Protein AF-A0A947HE82-F1 (afdb_monomer_lite)

Radius of gyration: 30.5 Å; chains: 1; bounding box: 60×90×69 Å

Structure (mmCIF, N/CA/C/O backbone):
data_AF-A0A947HE82-F1
#
_entry.id   AF-A0A947HE82-F1
#
loop_
_atom_site.group_PDB
_atom_site.id
_atom_site.type_symbol
_atom_site.label_atom_id
_atom_site.label_alt_id
_atom_site.label_comp_id
_atom_site.label_asym_id
_atom_site.label_entity_id
_atom_site.label_seq_id
_atom_site.pdbx_PDB_ins_code
_atom_site.Cartn_x
_atom_site.Cartn_y
_atom_site.Cartn_z
_atom_site.occupancy
_atom_site.B_iso_or_equiv
_atom_site.auth_seq_id
_atom_site.auth_comp_id
_atom_site.auth_asym_id
_atom_site.auth_atom_id
_atom_site.pdbx_PDB_model_num
ATOM 1 N N . MET A 1 1 ? -35.847 -73.477 -46.660 1.00 34.91 1 MET A N 1
ATOM 2 C CA . MET A 1 1 ? -36.416 -74.726 -46.119 1.00 34.91 1 MET A CA 1
ATOM 3 C C . MET A 1 1 ? -36.145 -74.755 -44.619 1.00 34.91 1 MET A C 1
ATOM 5 O O . MET A 1 1 ? -34.985 -74.767 -44.248 1.00 34.91 1 MET A O 1
ATOM 9 N N . SER A 1 2 ? -37.193 -74.595 -43.795 1.00 34.19 2 SER A N 1
ATOM 10 C CA . SER A 1 2 ? -37.602 -75.553 -42.748 1.00 34.19 2 SER A CA 1
ATOM 11 C C . SER A 1 2 ? -36.485 -76.397 -42.089 1.00 34.19 2 SER A C 1
ATOM 13 O O . SER A 1 2 ? -35.778 -77.087 -42.806 1.00 34.19 2 SER A O 1
ATOM 15 N N . TYR A 1 3 ? -36.276 -76.472 -40.769 1.00 38.06 3 TYR A N 1
ATOM 16 C CA . TYR A 1 3 ? -37.223 -76.581 -39.652 1.00 38.06 3 TYR A CA 1
ATOM 17 C C . TYR A 1 3 ? -36.478 -76.531 -38.283 1.00 38.06 3 TYR A C 1
ATOM 19 O O . TYR A 1 3 ? -35.280 -76.779 -38.223 1.00 38.06 3 TYR A O 1
ATOM 27 N N . LEU A 1 4 ? -37.268 -76.367 -37.207 1.00 35.41 4 LEU A N 1
ATOM 28 C CA . LEU A 1 4 ? -37.125 -76.970 -35.858 1.00 35.41 4 LEU A CA 1
ATOM 29 C C . LEU A 1 4 ? -36.262 -76.274 -34.770 1.00 35.41 4 LEU A C 1
ATOM 31 O O . LEU A 1 4 ? -35.059 -76.458 -34.646 1.00 35.41 4 LEU A O 1
ATOM 35 N N . LYS A 1 5 ? -36.983 -75.575 -33.874 1.00 35.66 5 LYS A N 1
ATOM 36 C CA . LYS A 1 5 ? -36.831 -75.607 -32.393 1.00 35.66 5 LYS A CA 1
ATOM 37 C C . LYS A 1 5 ? -37.189 -77.029 -31.855 1.00 35.66 5 LYS A C 1
ATOM 39 O O . LYS A 1 5 ? -37.590 -77.837 -32.692 1.00 35.66 5 LYS A O 1
ATOM 44 N N . PRO A 1 6 ? -37.323 -77.331 -30.534 1.00 56.09 6 PRO A N 1
ATOM 45 C CA . PRO A 1 6 ? -36.919 -76.680 -29.260 1.00 56.09 6 PRO A CA 1
ATOM 46 C C . PRO A 1 6 ? -36.302 -77.704 -28.249 1.00 56.09 6 PRO A C 1
ATOM 48 O O . PRO A 1 6 ? -36.004 -78.831 -28.625 1.00 56.09 6 PRO A O 1
ATOM 51 N N . LEU A 1 7 ? -36.294 -77.331 -26.953 1.00 38.88 7 LEU A N 1
ATOM 52 C CA . LEU A 1 7 ? -36.377 -78.188 -25.744 1.00 38.88 7 LEU A CA 1
ATOM 53 C C . LEU A 1 7 ? -35.011 -78.627 -25.173 1.00 38.88 7 LEU A C 1
ATOM 55 O O . LEU A 1 7 ? -34.118 -78.975 -25.923 1.00 38.88 7 LEU A O 1
ATOM 59 N N . LEU A 1 8 ? -34.749 -78.683 -23.865 1.00 34.44 8 LEU A N 1
ATOM 60 C CA . LEU A 1 8 ? -35.519 -78.449 -22.639 1.00 34.44 8 LEU A CA 1
ATOM 61 C C . LEU A 1 8 ? -34.579 -78.752 -21.452 1.00 34.44 8 LEU A C 1
ATOM 63 O O . LEU A 1 8 ? -33.696 -79.587 -21.606 1.00 34.44 8 LEU A O 1
ATOM 67 N N . PHE A 1 9 ? -34.920 -78.212 -20.272 1.00 34.22 9 PHE A N 1
ATOM 68 C CA . PHE A 1 9 ? -34.580 -78.724 -18.928 1.00 34.22 9 PHE A CA 1
ATOM 69 C C . PHE A 1 9 ? -33.088 -78.720 -18.551 1.00 34.22 9 PHE A C 1
ATOM 71 O O . PHE A 1 9 ? -32.223 -79.105 -19.311 1.00 34.22 9 PHE A O 1
ATOM 78 N N . SER A 1 10 ? -32.638 -78.362 -17.359 1.00 35.78 10 SER A N 1
ATOM 79 C CA . SER A 1 10 ? -33.173 -77.940 -16.061 1.00 35.78 10 SER A CA 1
ATOM 80 C C . SER A 1 10 ? -31.923 -77.394 -15.315 1.00 35.78 10 SER A C 1
ATOM 82 O O . SER A 1 10 ? -30.821 -77.489 -15.840 1.00 35.78 10 SER A O 1
ATOM 84 N N . LEU A 1 11 ? -31.901 -76.789 -14.140 1.00 38.41 11 LEU A N 1
ATOM 85 C CA . LEU A 1 11 ? -32.730 -76.889 -12.962 1.00 38.41 11 LEU A CA 1
ATOM 86 C C . LEU A 1 11 ? -32.348 -75.674 -12.102 1.00 38.41 11 LEU A C 1
ATOM 88 O O . LEU A 1 11 ? -31.186 -75.279 -12.014 1.00 38.41 11 LEU A O 1
ATOM 92 N N . ILE A 1 12 ? -33.365 -75.084 -11.502 1.00 40.28 12 ILE A N 1
ATOM 93 C CA . ILE A 1 12 ? -33.325 -73.969 -10.561 1.00 40.28 12 ILE A CA 1
ATOM 94 C C . ILE A 1 12 ? -32.837 -74.474 -9.202 1.00 40.28 12 ILE A C 1
ATOM 96 O O . ILE A 1 12 ? -33.319 -75.517 -8.772 1.00 40.28 12 ILE A O 1
ATOM 100 N N . ALA A 1 13 ? -31.975 -73.708 -8.524 1.00 39.38 13 ALA A N 1
ATOM 101 C CA . ALA A 1 13 ? -31.905 -73.543 -7.060 1.00 39.38 13 ALA A CA 1
ATOM 102 C C . ALA A 1 13 ? -30.593 -72.812 -6.701 1.00 39.38 13 ALA A C 1
ATOM 104 O O . ALA A 1 13 ? -29.537 -73.197 -7.176 1.00 39.38 13 ALA A O 1
ATOM 105 N N . THR A 1 14 ? -30.521 -71.766 -5.882 1.00 41.62 14 THR A N 1
ATOM 106 C CA . THR A 1 14 ? -31.513 -71.076 -5.051 1.00 41.62 14 THR A CA 1
ATOM 107 C C . THR A 1 14 ? -30.802 -69.866 -4.432 1.00 41.62 14 THR A C 1
ATOM 109 O O . THR A 1 14 ? -29.727 -70.048 -3.874 1.00 41.62 14 THR A O 1
ATOM 112 N N . THR A 1 15 ? -31.473 -68.703 -4.461 1.00 42.66 15 THR A N 1
ATOM 113 C CA . THR A 1 15 ? -31.616 -67.707 -3.363 1.00 42.66 15 THR A CA 1
ATOM 114 C C . THR A 1 15 ? -30.352 -67.005 -2.820 1.00 42.66 15 THR A C 1
ATOM 116 O O . THR A 1 15 ? -29.276 -67.570 -2.800 1.00 42.66 15 THR A O 1
ATOM 119 N N . VAL A 1 16 ? -30.355 -65.775 -2.303 1.00 39.31 16 VAL A N 1
ATOM 120 C CA . VAL A 1 16 ? -31.349 -64.911 -1.631 1.00 39.31 16 VAL A CA 1
ATOM 121 C C . VAL A 1 16 ? -30.750 -63.473 -1.766 1.00 39.31 16 VAL A C 1
ATOM 123 O O . VAL A 1 16 ? -29.531 -63.348 -1.755 1.00 39.31 16 VAL A O 1
ATOM 126 N N . LEU A 1 17 ? -31.439 -62.346 -1.979 1.00 37.22 17 LEU A N 1
ATOM 127 C CA . LEU A 1 17 ? -32.258 -61.610 -1.008 1.00 37.22 17 LEU A CA 1
ATOM 128 C C . LEU A 1 17 ? -32.810 -60.320 -1.657 1.00 37.22 17 LEU A C 1
ATOM 130 O O . LEU A 1 17 ? -32.068 -59.541 -2.245 1.00 37.22 17 LEU A O 1
ATOM 134 N N . SER A 1 18 ? -34.112 -60.123 -1.449 1.00 36.78 18 SER A N 1
ATOM 135 C CA . SER A 1 18 ? -34.824 -58.876 -1.124 1.00 36.78 18 SER A CA 1
ATOM 136 C C . SER A 1 18 ? -34.663 -57.603 -1.968 1.00 36.78 18 SER A C 1
ATOM 138 O O . SER A 1 18 ? -33.734 -56.822 -1.811 1.00 36.78 18 SER A O 1
ATOM 140 N N . ALA A 1 19 ? -35.728 -57.352 -2.737 1.00 35.62 19 ALA A N 1
ATOM 141 C CA . ALA A 1 19 ? -36.658 -56.224 -2.588 1.00 35.62 19 ALA A CA 1
ATOM 142 C C . ALA A 1 19 ? -36.095 -54.816 -2.308 1.00 35.62 19 ALA A C 1
ATOM 144 O O . ALA A 1 19 ? -35.678 -54.508 -1.198 1.00 35.62 19 ALA A O 1
ATOM 145 N N . CYS A 1 20 ? -36.297 -53.921 -3.279 1.00 33.56 20 CYS A N 1
ATOM 146 C CA . CYS A 1 20 ? -37.080 -52.698 -3.069 1.00 33.56 20 CYS A CA 1
ATOM 147 C C . CYS A 1 20 ? -37.437 -52.065 -4.424 1.00 33.56 20 CYS A C 1
ATOM 149 O O . CYS A 1 20 ? -36.586 -51.513 -5.118 1.00 33.56 20 CYS A O 1
ATOM 151 N N . GLN A 1 21 ? -38.719 -52.138 -4.793 1.00 38.06 21 GLN A N 1
ATOM 152 C CA . GLN A 1 21 ? -39.356 -51.086 -5.585 1.00 38.06 21 GLN A CA 1
ATOM 153 C C . GLN A 1 21 ? -39.338 -49.813 -4.737 1.00 38.06 21 GLN A C 1
ATOM 155 O O . GLN A 1 21 ? -39.851 -49.890 -3.631 1.00 38.06 21 GLN A O 1
ATOM 160 N N . VAL A 1 22 ? -38.840 -48.679 -5.240 1.00 40.19 22 VAL A N 1
ATOM 161 C CA . VAL A 1 22 ? -39.495 -47.366 -5.068 1.00 40.19 22 VAL A CA 1
ATOM 162 C C . VAL A 1 22 ? -39.077 -46.450 -6.222 1.00 40.19 22 VAL A C 1
ATOM 164 O O . VAL A 1 22 ? -37.904 -46.187 -6.470 1.00 40.19 22 VAL A O 1
ATOM 167 N N . GLU A 1 23 ? -40.109 -46.015 -6.927 1.00 33.88 23 GLU A N 1
ATOM 168 C CA . GLU A 1 23 ? -40.285 -44.830 -7.759 1.00 33.88 23 GLU A CA 1
ATOM 169 C C . GLU A 1 23 ? -39.193 -43.743 -7.742 1.00 33.88 23 GLU A C 1
ATOM 171 O O . GLU A 1 23 ? -38.868 -43.135 -6.727 1.00 33.88 23 GLU A O 1
ATOM 176 N N . SER A 1 24 ? -38.746 -43.392 -8.953 1.00 36.75 24 SER A N 1
ATOM 177 C CA . SER A 1 24 ? -38.884 -42.039 -9.514 1.00 36.75 24 SER A CA 1
ATOM 178 C C . SER A 1 24 ? -39.029 -40.895 -8.491 1.00 36.75 24 SER A C 1
ATOM 180 O O . SER A 1 24 ? -40.108 -40.327 -8.306 1.00 36.75 24 SER A O 1
ATOM 182 N N . GLN A 1 25 ? -37.906 -40.438 -7.943 1.00 35.31 25 GLN A N 1
ATOM 183 C CA . GLN A 1 25 ? -37.761 -39.052 -7.513 1.00 35.31 25 GLN A CA 1
ATOM 184 C C . GLN A 1 25 ? -36.555 -38.430 -8.208 1.00 35.31 25 GLN A C 1
ATOM 186 O O . GLN A 1 25 ? -35.417 -3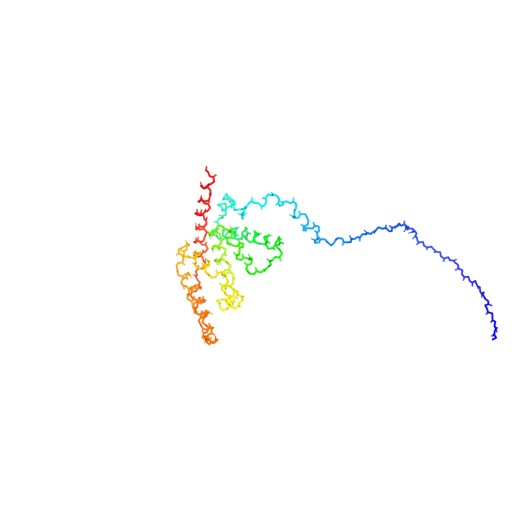8.871 -8.072 1.00 35.31 25 GLN A O 1
ATOM 191 N N . LYS A 1 26 ? -36.837 -37.372 -8.974 1.00 39.72 26 LYS A N 1
ATOM 192 C CA . LYS A 1 26 ? -35.867 -36.434 -9.534 1.00 39.72 26 LYS A CA 1
ATOM 193 C C . LYS A 1 26 ? -35.038 -35.824 -8.398 1.00 39.72 26 LYS A C 1
ATOM 195 O O . LYS A 1 26 ? -35.353 -34.734 -7.925 1.00 39.72 26 LYS A O 1
ATOM 200 N N . SER A 1 27 ? -33.955 -36.474 -7.981 1.00 32.94 27 SER A N 1
ATOM 201 C CA . SER A 1 27 ? -32.916 -35.794 -7.215 1.00 32.94 27 SER A CA 1
ATOM 202 C C . SER A 1 27 ? -32.049 -35.025 -8.207 1.00 32.94 27 SER A C 1
ATOM 204 O O . SER A 1 27 ? -31.041 -35.511 -8.719 1.00 32.94 27 SER A O 1
ATOM 206 N N . VAL A 1 28 ? -32.471 -33.797 -8.504 1.00 40.34 28 VAL A N 1
ATOM 207 C CA . VAL A 1 28 ? -31.545 -32.755 -8.943 1.00 40.34 28 VAL A CA 1
ATOM 208 C C . VAL A 1 28 ? -30.478 -32.690 -7.855 1.00 40.34 28 VAL A C 1
ATOM 210 O O . VAL A 1 28 ? -30.736 -32.156 -6.777 1.00 40.34 28 VAL A O 1
ATOM 213 N N . MET A 1 29 ? -29.313 -33.293 -8.103 1.00 39.59 29 MET A N 1
ATOM 214 C CA . MET A 1 29 ? -28.133 -33.105 -7.269 1.00 39.59 29 MET A CA 1
ATOM 215 C C . MET A 1 29 ? -27.815 -31.613 -7.301 1.00 39.59 29 MET A C 1
ATOM 217 O O . MET A 1 29 ? -27.167 -31.102 -8.216 1.00 39.59 29 MET A O 1
ATOM 221 N N . LYS A 1 30 ? -28.331 -30.884 -6.312 1.00 44.75 30 LYS A N 1
ATOM 222 C CA . LYS A 1 30 ? -27.865 -29.543 -6.012 1.00 44.75 30 LYS A CA 1
ATOM 223 C C . LYS A 1 30 ? -26.413 -29.701 -5.594 1.00 44.75 30 LYS A C 1
ATOM 225 O O . LYS A 1 30 ? -26.104 -30.283 -4.559 1.00 44.75 30 LYS A O 1
ATOM 230 N N . SER A 1 31 ? -25.530 -29.232 -6.469 1.00 42.25 31 SER A N 1
ATOM 231 C CA . SER A 1 31 ? -24.115 -29.045 -6.178 1.00 42.25 31 SER A CA 1
ATOM 232 C C . SER A 1 31 ? -23.966 -28.414 -4.781 1.00 42.25 31 SER A C 1
ATOM 234 O O . SER A 1 31 ? -24.571 -27.360 -4.548 1.00 42.25 31 SER A O 1
ATOM 236 N N . PRO A 1 32 ? -23.156 -28.992 -3.870 1.00 50.22 32 PRO A N 1
ATOM 237 C CA . PRO A 1 32 ? -22.960 -28.485 -2.505 1.00 50.22 32 PRO A CA 1
ATOM 238 C C . PRO A 1 32 ? -22.454 -27.034 -2.443 1.00 50.22 32 PRO A C 1
ATOM 240 O O . PRO A 1 32 ? -22.481 -26.397 -1.390 1.00 50.22 32 PRO A O 1
ATOM 243 N N . LEU A 1 33 ? -21.986 -26.494 -3.572 1.00 46.53 33 LEU A N 1
ATOM 244 C CA . LEU A 1 33 ? -21.538 -25.112 -3.705 1.00 46.53 33 LEU A CA 1
ATOM 245 C C . LEU A 1 33 ? -22.705 -24.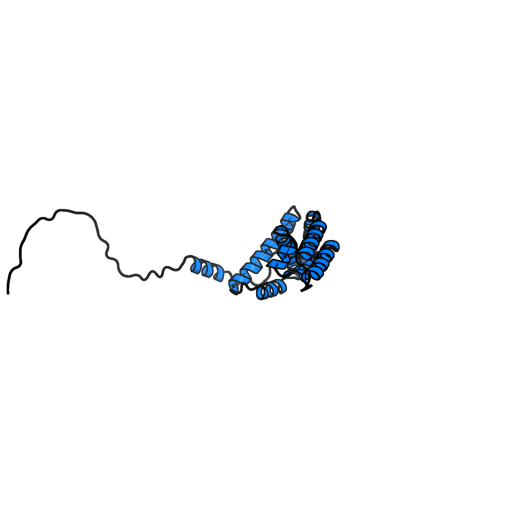121 -3.807 1.00 46.53 33 LEU A C 1
ATOM 247 O O . LEU A 1 33 ? -22.595 -23.002 -3.312 1.00 46.53 33 LEU A O 1
ATOM 251 N N . ARG A 1 34 ? -23.843 -24.516 -4.395 1.00 45.84 34 ARG A N 1
ATOM 252 C CA . ARG A 1 34 ? -24.970 -23.600 -4.642 1.00 45.84 34 ARG A CA 1
ATOM 253 C C . ARG A 1 34 ? -25.749 -23.279 -3.368 1.00 45.84 34 ARG A C 1
ATOM 255 O O . ARG A 1 34 ? -26.125 -22.129 -3.154 1.00 45.84 34 ARG A O 1
ATOM 262 N N . ASP A 1 35 ? -25.917 -24.268 -2.493 1.00 42.16 35 ASP A N 1
ATOM 263 C CA . ASP A 1 35 ? -26.619 -24.074 -1.221 1.00 42.16 35 ASP A CA 1
ATOM 264 C C . ASP A 1 35 ? -25.756 -23.321 -0.193 1.00 42.16 35 ASP A C 1
ATOM 266 O O . ASP A 1 35 ? -26.304 -22.563 0.607 1.00 42.16 35 ASP A O 1
ATOM 270 N N . ARG A 1 36 ? -24.415 -23.408 -0.278 1.00 43.44 36 ARG A N 1
ATOM 271 C CA . ARG A 1 36 ? -23.498 -22.548 0.498 1.00 43.44 36 ARG A CA 1
ATOM 272 C C . ARG A 1 36 ? -23.576 -21.079 0.072 1.00 43.44 36 ARG A C 1
ATOM 274 O O . ARG A 1 36 ? -23.618 -20.208 0.936 1.00 43.44 36 ARG A O 1
ATOM 281 N N . MET A 1 37 ? -23.692 -20.792 -1.229 1.00 45.41 37 MET A N 1
ATOM 282 C CA . MET A 1 37 ? -23.925 -19.416 -1.696 1.00 45.41 37 MET A CA 1
ATOM 283 C C . MET A 1 37 ? -25.304 -18.888 -1.269 1.00 45.41 37 MET A C 1
ATOM 285 O O . MET A 1 37 ? -25.427 -17.730 -0.874 1.00 45.41 37 MET A O 1
ATOM 289 N N . ALA A 1 38 ? -26.335 -19.741 -1.267 1.00 42.09 38 ALA A N 1
ATOM 290 C CA . ALA A 1 38 ? -27.684 -19.359 -0.845 1.00 42.09 38 ALA A CA 1
ATOM 291 C C . ALA A 1 38 ? -27.820 -19.133 0.676 1.00 42.09 38 ALA A C 1
ATOM 293 O O . ALA A 1 38 ? -28.621 -18.297 1.097 1.00 42.09 38 ALA A O 1
ATOM 294 N N . THR A 1 39 ? -27.031 -19.826 1.509 1.00 42.97 39 THR A N 1
ATOM 295 C CA . THR A 1 39 ? -26.999 -19.585 2.967 1.00 42.97 39 THR A CA 1
ATOM 296 C C . THR A 1 39 ? -26.150 -18.376 3.360 1.00 42.97 39 THR A C 1
ATOM 298 O O . THR A 1 39 ? -26.449 -17.742 4.371 1.00 42.97 39 THR A O 1
ATOM 301 N N . GLN A 1 40 ? -25.164 -17.977 2.551 1.00 44.81 40 GLN A N 1
ATOM 302 C CA . GLN A 1 40 ? -24.451 -16.705 2.740 1.00 44.81 40 GLN A CA 1
ATOM 303 C C . GLN A 1 40 ? -25.287 -15.486 2.313 1.00 44.81 40 GLN A C 1
ATOM 305 O O . GLN A 1 40 ? -25.188 -14.427 2.929 1.00 44.81 40 GLN A O 1
ATOM 310 N N . ALA A 1 41 ? -26.172 -15.647 1.327 1.00 43.97 41 ALA A N 1
ATOM 311 C CA . ALA A 1 41 ? -27.016 -14.575 0.794 1.00 43.97 41 ALA A CA 1
ATOM 312 C C . ALA A 1 41 ? -28.237 -14.201 1.666 1.00 43.97 41 ALA A C 1
ATOM 314 O O . ALA A 1 41 ? -28.972 -13.283 1.319 1.00 43.97 41 ALA A O 1
ATOM 315 N N . LYS A 1 42 ? -28.494 -14.894 2.787 1.00 36.44 42 LYS A N 1
ATOM 316 C CA . LYS A 1 42 ? -29.646 -14.611 3.675 1.00 36.44 42 LYS A CA 1
ATOM 317 C C . LYS A 1 42 ? -29.294 -13.993 5.032 1.00 36.44 42 LYS A C 1
ATOM 319 O O . LYS A 1 42 ? -30.184 -13.781 5.846 1.00 36.44 42 LYS A O 1
ATOM 324 N N . LYS A 1 43 ? -28.028 -13.628 5.255 1.00 42.84 43 LYS A N 1
ATOM 325 C CA . LYS A 1 43 ? -27.612 -12.726 6.352 1.00 42.84 43 LYS A CA 1
ATOM 326 C C . LYS A 1 43 ? -27.188 -11.340 5.851 1.00 42.84 43 LYS A C 1
ATOM 328 O O . LYS A 1 43 ? -26.580 -10.571 6.584 1.00 42.84 43 LYS A O 1
ATOM 333 N N . SER A 1 44 ? -27.494 -11.018 4.595 1.00 41.94 44 SER A N 1
ATOM 334 C CA . SER A 1 44 ? -27.004 -9.817 3.919 1.00 41.94 44 SER A CA 1
ATOM 335 C C . SER A 1 44 ? -27.891 -8.582 4.013 1.00 41.94 44 SER A C 1
ATOM 337 O O . SER A 1 44 ? -27.601 -7.595 3.345 1.00 41.94 44 SER A O 1
ATOM 339 N N . SER A 1 45 ? -28.924 -8.595 4.856 1.00 37.06 45 SER A N 1
ATOM 340 C CA . SER A 1 45 ? -29.735 -7.403 5.134 1.00 37.06 45 SER A CA 1
ATOM 341 C C . SER A 1 45 ? -29.174 -6.509 6.249 1.00 37.06 45 SER A C 1
ATOM 343 O O . SER A 1 45 ? -29.684 -5.415 6.432 1.00 37.06 45 SER A O 1
ATOM 345 N N . GLU A 1 46 ? -28.107 -6.922 6.945 1.00 38.50 46 GLU A N 1
ATOM 346 C CA . GLU A 1 46 ? -27.330 -6.065 7.872 1.00 38.50 46 GLU A CA 1
ATOM 347 C C . GLU A 1 46 ? -25.985 -5.609 7.264 1.00 38.50 46 GLU A C 1
ATOM 349 O O . GLU A 1 46 ? -25.106 -5.105 7.954 1.00 38.50 46 GLU A O 1
ATOM 354 N N . LEU A 1 47 ? -25.793 -5.801 5.954 1.00 38.84 47 LEU A N 1
ATOM 355 C CA . LEU A 1 47 ? -24.531 -5.555 5.243 1.00 38.84 47 LEU A CA 1
ATOM 356 C C . LEU A 1 47 ? -24.469 -4.165 4.596 1.00 38.84 47 LEU A C 1
ATOM 358 O O . LEU A 1 47 ? -24.206 -4.021 3.402 1.00 38.84 47 LEU A O 1
ATOM 362 N N . VAL A 1 48 ? -24.705 -3.160 5.430 1.00 40.91 48 VAL A N 1
ATOM 363 C CA . VAL A 1 48 ? -24.543 -1.723 5.178 1.00 40.91 48 VAL A CA 1
ATOM 364 C C . VAL A 1 48 ? -23.950 -1.219 6.505 1.00 40.91 48 VAL A C 1
ATOM 366 O O . VAL A 1 48 ? -24.642 -1.252 7.509 1.00 40.91 48 VAL A O 1
ATOM 369 N N . ASP A 1 49 ? -22.666 -0.940 6.723 1.00 47.69 49 ASP A N 1
ATOM 370 C CA . ASP A 1 49 ? -21.570 -0.465 5.892 1.00 47.69 49 ASP A CA 1
ATOM 371 C C . ASP A 1 49 ? -20.211 -0.834 6.548 1.00 47.69 49 ASP A C 1
ATOM 373 O O . ASP A 1 49 ? -20.128 -1.052 7.756 1.00 47.69 49 ASP A O 1
ATOM 377 N N . TYR A 1 50 ? -19.130 -0.795 5.760 1.00 57.50 50 TYR A N 1
ATOM 378 C CA . TYR A 1 50 ? -17.710 -0.808 6.173 1.00 57.50 50 TYR A CA 1
ATOM 379 C C . TYR A 1 50 ? -17.072 -2.128 6.665 1.00 57.50 50 TYR A C 1
ATOM 381 O O . TYR A 1 50 ? -17.728 -3.019 7.204 1.00 57.50 50 TYR A O 1
ATOM 389 N N . PRO A 1 51 ? -15.732 -2.273 6.532 1.00 64.44 51 PRO A N 1
ATOM 390 C CA . PRO A 1 51 ? -14.993 -3.235 7.341 1.00 64.44 51 PRO A CA 1
ATOM 391 C C . PRO A 1 51 ? -15.263 -2.949 8.827 1.00 64.44 51 PRO A C 1
ATOM 393 O O . PRO A 1 51 ? -14.886 -1.896 9.337 1.00 64.44 51 PRO A O 1
ATOM 396 N N . HIS A 1 52 ? -15.912 -3.888 9.526 1.00 70.06 52 HIS A N 1
ATOM 397 C CA . HIS A 1 52 ? -16.226 -3.780 10.955 1.00 70.06 52 HIS A CA 1
ATOM 398 C C . HIS A 1 52 ? -14.953 -3.799 11.813 1.00 70.06 52 HIS A C 1
ATOM 400 O O . HIS A 1 52 ? -14.538 -4.835 12.349 1.00 70.06 52 HIS A O 1
ATOM 406 N N . ILE A 1 53 ? -14.324 -2.637 11.941 1.00 75.12 53 ILE A N 1
ATOM 407 C CA . ILE A 1 53 ? -13.175 -2.406 12.805 1.00 75.12 53 ILE A CA 1
ATOM 408 C C . ILE A 1 53 ? -13.718 -1.992 14.163 1.00 75.12 53 ILE A C 1
ATOM 410 O O . ILE A 1 53 ? -14.129 -0.858 14.372 1.00 75.12 53 ILE A O 1
ATOM 414 N N . LYS A 1 54 ? -13.736 -2.939 15.100 1.00 80.19 54 LYS A N 1
ATOM 415 C CA . LYS A 1 54 ? -14.079 -2.657 16.497 1.00 80.19 54 LYS A CA 1
ATOM 416 C C . LYS A 1 54 ? -12.880 -1.999 17.194 1.00 80.19 54 LYS A C 1
ATOM 418 O O . LYS A 1 54 ? -11.851 -2.676 17.302 1.00 80.19 54 LYS A O 1
ATOM 423 N N . PRO A 1 55 ? -12.992 -0.755 17.706 1.00 78.94 55 PRO A N 1
ATOM 424 C CA . PRO A 1 55 ? -11.885 -0.077 18.383 1.00 78.94 55 PRO A CA 1
ATOM 425 C C . PRO A 1 55 ? -11.344 -0.887 19.563 1.00 78.94 55 PRO A C 1
ATOM 427 O O . PRO A 1 55 ? -10.140 -1.100 19.671 1.00 78.94 55 PRO A O 1
ATOM 430 N N . HIS A 1 56 ? -12.232 -1.441 20.397 1.00 80.25 56 HIS A N 1
ATOM 431 C CA . HIS A 1 56 ? -11.829 -2.253 21.546 1.00 80.25 56 HIS A CA 1
ATOM 432 C C . HIS A 1 56 ? -10.977 -3.465 21.137 1.00 80.25 56 HIS A C 1
ATOM 434 O O . HIS A 1 56 ? -9.928 -3.706 21.724 1.00 80.25 56 HIS A O 1
ATOM 440 N N . SER A 1 57 ? -11.374 -4.179 20.077 1.00 84.38 57 SER A N 1
ATOM 441 C CA . SER A 1 57 ? -10.603 -5.313 19.556 1.00 84.38 57 SER A CA 1
ATOM 442 C C . SER A 1 57 ? -9.253 -4.892 18.976 1.00 84.38 57 SER A C 1
ATOM 444 O O . SER A 1 57 ? -8.308 -5.661 19.078 1.00 84.38 57 SER A O 1
ATOM 446 N N . PHE A 1 58 ? -9.137 -3.692 18.397 1.00 84.19 58 PHE A N 1
ATOM 447 C CA . PHE A 1 58 ? -7.863 -3.171 17.893 1.00 84.19 58 PHE A CA 1
ATOM 448 C C . PHE A 1 58 ? -6.879 -2.869 19.034 1.00 84.19 58 PHE A C 1
ATOM 450 O O . PHE A 1 58 ? -5.736 -3.318 18.991 1.00 84.19 58 PHE A O 1
ATOM 457 N N . TYR A 1 59 ? -7.325 -2.168 20.084 1.00 84.19 59 TYR A N 1
ATOM 458 C CA . TYR A 1 59 ? -6.459 -1.795 21.213 1.00 84.19 59 TYR A CA 1
ATOM 459 C C . TYR A 1 59 ? -6.119 -2.958 22.156 1.00 84.19 59 TYR A C 1
ATOM 461 O O . TYR A 1 59 ? -5.161 -2.861 22.916 1.00 84.19 59 TYR A O 1
ATOM 469 N N . GLN A 1 60 ? -6.852 -4.074 22.096 1.00 89.31 60 GLN A N 1
ATOM 470 C CA . GLN A 1 60 ? -6.480 -5.312 22.794 1.00 89.31 60 GLN A CA 1
ATOM 471 C C . GLN A 1 60 ? -5.251 -6.010 22.179 1.00 89.31 60 GLN A C 1
ATOM 473 O O . GLN A 1 60 ? -4.623 -6.847 22.832 1.00 89.31 60 GLN A O 1
ATOM 478 N N . LEU A 1 61 ? -4.907 -5.699 20.924 1.00 89.69 61 LEU A N 1
ATOM 479 C CA . LEU A 1 61 ? -3.767 -6.295 20.227 1.00 89.69 61 LEU A CA 1
ATOM 480 C C . LEU A 1 61 ? -2.464 -5.676 20.737 1.00 89.69 61 LEU A C 1
ATOM 482 O O . LEU A 1 61 ? -2.337 -4.456 20.829 1.00 89.69 61 LEU A O 1
ATOM 486 N N . ARG A 1 62 ? -1.484 -6.530 21.052 1.00 87.75 62 ARG A N 1
ATOM 487 C CA . ARG A 1 62 ? -0.278 -6.134 21.798 1.00 87.75 62 ARG A CA 1
ATOM 488 C C . ARG A 1 62 ? 0.850 -5.617 20.918 1.00 87.75 62 ARG A C 1
ATOM 490 O O . ARG A 1 62 ? 1.747 -4.954 21.427 1.00 87.75 62 ARG A O 1
ATOM 497 N N . THR A 1 63 ? 0.846 -5.945 19.626 1.00 91.00 63 THR A N 1
ATOM 498 C CA . THR A 1 63 ? 1.932 -5.564 18.715 1.00 91.00 63 THR A CA 1
ATOM 499 C C . THR A 1 63 ? 1.418 -4.803 17.490 1.00 91.00 63 THR A C 1
ATOM 501 O O . THR A 1 63 ? 0.328 -5.109 16.993 1.00 91.00 63 THR A O 1
ATOM 504 N N . PRO A 1 64 ? 2.216 -3.870 16.930 1.00 88.75 64 PRO A N 1
ATOM 505 C CA . PRO A 1 64 ? 1.886 -3.178 15.681 1.00 88.75 64 PRO A CA 1
ATOM 506 C C . PRO A 1 64 ? 1.579 -4.138 14.530 1.00 88.75 64 PRO A C 1
ATOM 508 O O . PRO A 1 64 ? 0.666 -3.914 13.742 1.00 88.75 64 PRO A O 1
ATOM 511 N N . GLN A 1 65 ? 2.299 -5.259 14.459 1.00 90.12 65 GLN A N 1
ATOM 512 C CA . GLN A 1 65 ? 2.078 -6.281 13.442 1.00 90.12 65 GLN A CA 1
ATOM 513 C C . GLN A 1 65 ? 0.696 -6.939 13.576 1.00 90.12 65 GLN A C 1
ATOM 515 O O . GLN A 1 65 ? 0.013 -7.137 12.571 1.00 90.12 65 GLN A O 1
ATOM 520 N N . GLN A 1 66 ? 0.263 -7.260 14.802 1.00 90.38 66 GLN A N 1
ATOM 521 C CA . GLN A 1 66 ? -1.075 -7.804 15.058 1.00 90.38 66 GLN A CA 1
ATOM 522 C C . GLN A 1 66 ? -2.163 -6.791 14.696 1.00 90.38 66 GLN A C 1
ATOM 524 O O . GLN A 1 66 ? -3.133 -7.151 14.031 1.00 90.38 66 GLN A O 1
ATOM 529 N N . GLN A 1 67 ? -1.978 -5.531 15.093 1.00 88.75 67 GLN A N 1
ATOM 530 C CA . GLN A 1 67 ? -2.885 -4.425 14.782 1.00 88.75 67 GLN A CA 1
ATOM 531 C C . GLN A 1 67 ? -3.048 -4.234 13.274 1.00 88.75 67 GLN A C 1
ATOM 533 O O . GLN A 1 67 ? -4.166 -4.237 12.760 1.00 88.75 67 GLN A O 1
ATOM 538 N N . ASN A 1 68 ? -1.933 -4.164 12.550 1.00 89.06 68 ASN A N 1
ATOM 539 C CA . ASN A 1 68 ? -1.928 -4.057 11.098 1.00 89.06 68 ASN A CA 1
ATOM 540 C C . ASN A 1 68 ? -2.622 -5.258 10.450 1.00 89.06 68 ASN A C 1
ATOM 542 O O . ASN A 1 68 ? -3.520 -5.072 9.631 1.00 89.06 68 ASN A O 1
ATOM 546 N N . LYS A 1 69 ? -2.270 -6.485 10.860 1.00 89.62 69 LYS A N 1
ATOM 547 C CA . LYS A 1 69 ? -2.907 -7.708 10.358 1.00 89.62 69 LYS A CA 1
ATOM 548 C C . LYS A 1 69 ? -4.422 -7.679 10.550 1.00 89.62 69 LYS A C 1
ATOM 550 O O . LYS A 1 69 ? -5.146 -7.933 9.598 1.00 89.62 69 LYS A O 1
ATOM 555 N N . TYR A 1 70 ? -4.899 -7.313 11.736 1.00 88.31 70 TYR A N 1
ATOM 556 C CA . TYR A 1 70 ? -6.330 -7.226 12.014 1.00 88.31 70 TYR A CA 1
ATOM 557 C C . TYR A 1 70 ? -7.053 -6.275 11.053 1.00 88.31 70 TYR A C 1
ATOM 559 O O . TYR A 1 70 ? -8.084 -6.640 10.491 1.00 88.31 70 TYR A O 1
ATOM 567 N N . ILE A 1 71 ? -6.505 -5.078 10.822 1.00 86.06 71 ILE A N 1
ATOM 568 C CA . ILE A 1 71 ? -7.102 -4.114 9.890 1.00 86.06 71 ILE A CA 1
ATOM 569 C C . ILE A 1 71 ? -7.113 -4.668 8.465 1.00 86.06 71 ILE A C 1
ATOM 571 O O . ILE A 1 71 ? -8.130 -4.575 7.775 1.00 86.06 71 ILE A O 1
ATOM 575 N N . PHE A 1 72 ? -6.012 -5.282 8.032 1.00 87.88 72 PHE A N 1
ATOM 576 C CA . PHE A 1 72 ? -5.923 -5.857 6.695 1.00 87.88 72 PHE A CA 1
ATOM 577 C C . PHE A 1 72 ? -6.887 -7.004 6.478 1.00 87.88 72 PHE A C 1
ATOM 579 O O . PHE A 1 72 ? -7.583 -6.989 5.469 1.00 87.8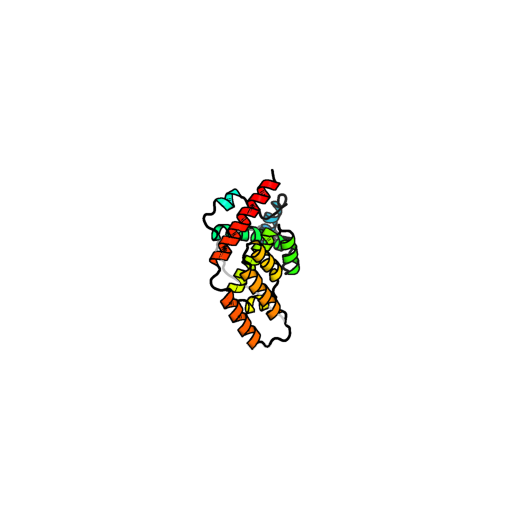8 72 PHE A O 1
ATOM 586 N N . ASP A 1 73 ? -6.993 -7.925 7.430 1.00 87.94 73 ASP A N 1
ATOM 587 C CA . ASP A 1 73 ? -7.916 -9.051 7.344 1.00 87.94 73 ASP A CA 1
ATOM 588 C C . ASP A 1 73 ? -9.365 -8.542 7.220 1.00 87.94 73 ASP A C 1
ATOM 590 O O . ASP A 1 73 ? -10.146 -9.059 6.423 1.00 87.94 73 ASP A O 1
ATOM 594 N N . LYS A 1 74 ? -9.735 -7.470 7.939 1.00 86.94 74 LYS A N 1
ATOM 595 C CA . LYS A 1 74 ? -11.071 -6.858 7.821 1.00 86.94 74 LYS A CA 1
ATOM 596 C C . LYS A 1 74 ? -11.322 -6.227 6.455 1.00 86.94 74 LYS A C 1
ATOM 598 O O . LYS A 1 74 ? -12.403 -6.412 5.896 1.00 86.94 74 LYS A O 1
ATOM 603 N N . VAL A 1 75 ? -10.351 -5.488 5.924 1.00 87.81 75 VAL A N 1
ATOM 604 C CA . VAL A 1 75 ? -10.468 -4.867 4.597 1.00 87.81 75 VAL A CA 1
ATOM 605 C C . VAL A 1 75 ? -10.489 -5.930 3.497 1.00 87.81 75 VAL A C 1
ATOM 607 O O . VAL A 1 75 ? -11.291 -5.834 2.575 1.00 87.81 75 VAL A O 1
ATOM 610 N N . GLU A 1 76 ? -9.657 -6.963 3.602 1.00 86.38 76 GLU A N 1
ATOM 611 C CA . GLU A 1 76 ? -9.575 -8.051 2.627 1.00 86.38 76 GLU A CA 1
ATOM 612 C C . GLU A 1 76 ? -10.874 -8.861 2.576 1.00 86.38 76 GLU A C 1
ATOM 614 O O . GLU A 1 76 ? -11.408 -9.071 1.489 1.00 86.38 76 GLU A O 1
ATOM 619 N N . VAL A 1 77 ? -11.447 -9.217 3.733 1.00 86.19 77 VAL A N 1
ATOM 620 C CA . VAL A 1 77 ? -12.762 -9.878 3.806 1.00 86.19 77 VAL A CA 1
ATOM 621 C C . VAL A 1 77 ? -13.848 -9.021 3.157 1.00 86.19 77 VAL A C 1
ATOM 623 O O . VAL A 1 77 ? -14.653 -9.540 2.386 1.00 86.19 77 VAL A O 1
ATOM 626 N N . TYR A 1 78 ? -13.857 -7.711 3.426 1.00 86.44 78 TYR A N 1
ATOM 627 C CA . TYR A 1 78 ? -14.803 -6.792 2.792 1.00 86.44 78 TYR A CA 1
ATOM 628 C C . TYR A 1 78 ? -14.648 -6.789 1.266 1.00 86.44 78 TYR A C 1
ATOM 630 O O . TYR A 1 78 ? -15.629 -6.968 0.548 1.00 86.44 78 TYR A O 1
ATOM 638 N N . LEU A 1 79 ? -13.424 -6.622 0.755 1.00 85.19 79 LEU A N 1
ATOM 639 C CA . LEU A 1 79 ? -13.179 -6.573 -0.687 1.00 85.19 79 LEU A CA 1
ATOM 640 C C . LEU A 1 79 ? -13.557 -7.895 -1.362 1.00 85.19 79 LEU A C 1
ATOM 642 O O . LEU A 1 79 ? -14.212 -7.871 -2.400 1.00 85.19 79 LEU A O 1
ATOM 646 N N . GLN A 1 80 ? -13.213 -9.037 -0.764 1.00 84.75 80 GLN A N 1
ATOM 647 C CA . GLN A 1 80 ? -13.592 -10.354 -1.280 1.00 84.75 80 GLN A CA 1
ATOM 648 C C . GLN A 1 80 ? -15.112 -10.530 -1.348 1.00 84.75 80 GLN A C 1
ATOM 650 O O . GLN A 1 80 ? -15.622 -10.996 -2.364 1.00 84.75 80 GLN A O 1
ATOM 655 N N . ASP A 1 81 ? -15.846 -10.111 -0.319 1.00 85.38 81 ASP A N 1
ATOM 656 C CA . ASP A 1 81 ? -17.310 -10.150 -0.320 1.00 85.38 81 ASP A CA 1
ATOM 657 C C . ASP A 1 81 ? -17.906 -9.275 -1.441 1.00 85.38 81 ASP A C 1
ATOM 659 O O . ASP A 1 81 ? -18.804 -9.721 -2.157 1.00 85.38 81 ASP A O 1
ATOM 663 N N . GLN A 1 82 ? -17.355 -8.079 -1.687 1.00 84.56 82 GLN A N 1
ATOM 664 C CA . GLN A 1 82 ? -17.788 -7.232 -2.809 1.00 84.56 82 GLN A CA 1
ATOM 665 C C . GLN A 1 82 ? -17.513 -7.875 -4.179 1.00 84.56 82 GLN A C 1
ATOM 667 O O . GLN A 1 82 ? -18.354 -7.799 -5.080 1.00 84.56 82 GLN A O 1
ATOM 672 N N . LEU A 1 83 ? -16.356 -8.522 -4.349 1.00 82.19 83 LEU A N 1
ATOM 673 C CA . LEU A 1 83 ? -16.011 -9.247 -5.579 1.00 82.19 83 LEU A CA 1
ATOM 674 C C . LEU A 1 83 ? -16.951 -10.439 -5.803 1.00 82.19 83 LEU A C 1
ATOM 676 O O . LEU A 1 83 ? -17.468 -10.625 -6.901 1.00 82.19 83 LEU A O 1
ATOM 680 N N . ILE A 1 84 ? -17.239 -11.214 -4.754 1.00 83.12 84 ILE A N 1
ATOM 681 C CA . ILE A 1 84 ? -18.132 -12.378 -4.840 1.00 83.12 84 ILE A CA 1
ATOM 682 C C . ILE A 1 84 ? -19.557 -11.951 -5.208 1.00 83.12 84 ILE A C 1
ATOM 684 O O . ILE A 1 84 ? -20.185 -12.579 -6.059 1.00 83.12 84 ILE A O 1
ATOM 688 N N . ARG A 1 85 ? -20.071 -10.878 -4.596 1.00 82.69 85 ARG A N 1
ATOM 689 C CA . ARG A 1 85 ? -21.431 -10.384 -4.868 1.00 82.69 85 ARG A CA 1
ATOM 690 C C . ARG A 1 85 ? -21.595 -9.832 -6.272 1.00 82.69 85 ARG A C 1
ATOM 692 O O . ARG A 1 85 ? -22.632 -10.050 -6.889 1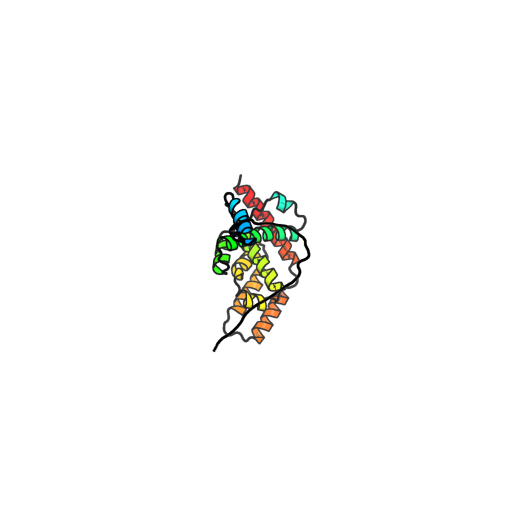.00 82.69 85 ARG A O 1
ATOM 699 N N . SER A 1 86 ? -20.594 -9.101 -6.750 1.00 85.12 86 SER A N 1
ATOM 700 C CA . SER A 1 86 ? -20.617 -8.506 -8.089 1.00 85.12 86 SER A CA 1
ATOM 701 C C . SER A 1 86 ? -20.310 -9.508 -9.196 1.00 85.12 86 SER A C 1
ATOM 703 O O . SER A 1 86 ? -20.692 -9.266 -10.336 1.00 85.12 86 SER A O 1
ATOM 705 N N . GLN A 1 87 ? -19.628 -10.612 -8.869 1.00 85.69 87 GLN A N 1
ATOM 706 C CA . GLN A 1 87 ? -19.039 -11.544 -9.834 1.00 85.69 87 GLN A CA 1
ATOM 707 C C . GLN A 1 87 ? -18.033 -10.868 -10.790 1.00 85.69 87 GLN A C 1
ATOM 709 O O . GLN A 1 87 ? -17.697 -11.429 -11.832 1.00 85.69 87 GLN A O 1
ATOM 714 N N . ASP A 1 88 ? -17.525 -9.682 -10.431 1.00 84.88 88 ASP A N 1
ATOM 715 C CA . ASP A 1 88 ? -16.542 -8.924 -11.203 1.00 84.88 88 ASP A CA 1
ATOM 716 C C . ASP A 1 88 ? -15.184 -8.958 -10.493 1.00 84.88 88 ASP A C 1
ATOM 718 O O . ASP A 1 88 ? -14.944 -8.265 -9.506 1.00 84.88 88 ASP A O 1
ATOM 722 N N . PHE A 1 89 ? -14.275 -9.778 -11.022 1.00 85.06 89 PHE A N 1
ATOM 723 C CA . PHE A 1 89 ? -12.912 -9.941 -10.508 1.00 85.06 89 PHE A CA 1
ATOM 724 C C . PHE A 1 89 ? -11.897 -9.033 -11.218 1.00 85.06 89 PHE A C 1
ATOM 726 O O . PHE A 1 89 ? -10.688 -9.267 -11.152 1.00 85.06 89 PHE A O 1
ATOM 733 N N . SER A 1 90 ? -12.363 -8.005 -11.932 1.00 84.88 90 SER A N 1
ATOM 734 C CA . SER A 1 90 ? -11.485 -7.083 -12.642 1.00 84.88 90 SER A CA 1
ATOM 735 C C . SER A 1 90 ? -10.754 -6.131 -11.693 1.00 84.88 90 SER A C 1
ATOM 737 O O . SER A 1 90 ? -11.261 -5.676 -10.664 1.00 84.88 90 SER A O 1
ATOM 739 N N . HIS A 1 91 ? -9.549 -5.733 -12.101 1.00 81.44 91 HIS A N 1
ATOM 740 C CA . HIS A 1 91 ? -8.791 -4.674 -11.435 1.00 81.44 91 HIS A CA 1
ATOM 741 C C . HIS A 1 91 ? -9.577 -3.352 -11.361 1.00 81.44 91 HIS A C 1
ATOM 743 O O . HIS A 1 91 ? -9.504 -2.634 -10.365 1.00 81.44 91 HIS A O 1
ATOM 749 N N . GLY A 1 92 ? -10.348 -3.018 -12.400 1.00 81.31 92 GLY A N 1
ATOM 750 C CA . GLY A 1 92 ? -11.146 -1.790 -12.431 1.00 81.31 92 GLY A CA 1
ATOM 751 C C . GLY A 1 92 ? -12.178 -1.756 -11.307 1.00 81.31 92 GLY A C 1
ATOM 752 O O . GLY A 1 92 ? -12.222 -0.789 -10.541 1.00 81.31 92 GLY A O 1
ATOM 753 N N . PHE A 1 93 ? -12.940 -2.839 -11.158 1.00 85.06 93 PHE A N 1
ATOM 754 C CA . PHE A 1 93 ? -13.916 -2.984 -10.085 1.00 85.06 93 PHE A CA 1
ATOM 755 C C . PHE A 1 93 ? -13.255 -2.960 -8.703 1.00 85.06 93 PHE A C 1
ATOM 757 O O . PHE A 1 93 ? -13.719 -2.261 -7.801 1.00 85.06 93 PHE A O 1
ATOM 764 N N . TYR A 1 94 ? -12.115 -3.636 -8.547 1.00 83.44 94 TYR A N 1
ATOM 765 C CA . TYR A 1 94 ? -11.362 -3.639 -7.293 1.00 83.44 94 TYR A CA 1
ATOM 766 C C . TYR A 1 94 ? -10.974 -2.224 -6.823 1.00 83.44 94 TYR A C 1
ATOM 768 O O . TYR A 1 94 ? -11.181 -1.878 -5.658 1.00 83.44 94 TYR A O 1
ATOM 776 N N . LEU A 1 95 ? -10.478 -1.357 -7.722 1.00 81.94 95 LEU A N 1
ATOM 777 C CA . LEU A 1 95 ? -10.189 0.047 -7.373 1.00 81.94 95 LEU A CA 1
ATOM 778 C C . LEU A 1 95 ? -11.440 0.819 -6.989 1.00 81.94 95 LEU A C 1
ATOM 780 O O . LEU A 1 95 ? -11.378 1.675 -6.109 1.00 81.94 95 LEU A O 1
ATOM 784 N N . GLN A 1 96 ? -12.557 0.565 -7.670 1.00 85.12 96 GLN A N 1
ATOM 785 C CA . GLN A 1 96 ? -13.816 1.218 -7.338 1.00 85.12 96 GLN A CA 1
ATOM 786 C C . GLN A 1 96 ? -14.252 0.855 -5.917 1.00 85.12 96 GLN A C 1
ATOM 788 O O . GLN A 1 96 ? -14.644 1.753 -5.179 1.00 85.12 96 GLN A O 1
ATOM 793 N N . GLN A 1 97 ? -14.108 -0.407 -5.497 1.00 85.94 97 GLN A N 1
ATOM 794 C CA . GLN A 1 97 ? -14.420 -0.798 -4.117 1.00 85.94 97 GLN A CA 1
ATOM 795 C C . GLN A 1 97 ? -13.433 -0.205 -3.109 1.00 85.94 97 GLN A C 1
ATOM 797 O O . GLN A 1 97 ? -13.858 0.307 -2.077 1.00 85.94 97 GLN A O 1
ATOM 802 N N . LEU A 1 98 ? -12.133 -0.170 -3.421 1.00 84.56 98 LEU A N 1
ATOM 803 C CA . LEU A 1 98 ? -11.153 0.512 -2.568 1.00 84.56 98 LEU A CA 1
ATOM 804 C C . LEU A 1 98 ? -11.472 2.000 -2.375 1.00 84.56 98 LEU A C 1
ATOM 806 O O . LEU A 1 98 ? -11.271 2.522 -1.284 1.00 84.56 98 LEU A O 1
ATOM 810 N N . LYS A 1 99 ? -11.985 2.687 -3.403 1.00 83.62 99 LYS A N 1
ATOM 811 C CA . LYS A 1 99 ? -12.387 4.103 -3.314 1.00 83.62 99 LYS A CA 1
ATOM 812 C C . LYS A 1 99 ? -13.608 4.343 -2.422 1.00 83.62 99 LYS A C 1
ATOM 814 O O . LYS A 1 99 ? -13.808 5.479 -2.008 1.00 83.62 99 LYS A O 1
ATOM 819 N N . LYS A 1 100 ? -14.413 3.314 -2.139 1.00 85.06 100 LYS A N 1
ATOM 820 C CA . LYS A 1 100 ? -15.546 3.405 -1.202 1.00 85.06 100 LYS A CA 1
ATOM 821 C C . LYS A 1 100 ? -15.114 3.286 0.260 1.00 85.06 100 LYS A C 1
ATOM 823 O O . LYS A 1 100 ? -15.872 3.652 1.152 1.00 85.06 100 LYS A O 1
ATOM 828 N N . LEU A 1 101 ? -13.911 2.771 0.517 1.00 84.25 101 LEU A N 1
ATOM 829 C CA . LEU A 1 101 ? -13.353 2.721 1.865 1.00 84.25 101 LEU A CA 1
ATOM 830 C C . LEU A 1 101 ? -12.958 4.128 2.339 1.00 84.25 101 LEU A C 1
ATOM 832 O O . LEU A 1 101 ? -12.627 4.985 1.515 1.00 84.25 101 LEU A O 1
ATOM 836 N N . PRO A 1 102 ? -12.894 4.368 3.662 1.00 84.00 102 PRO A N 1
ATOM 837 C CA . PRO A 1 102 ? -12.322 5.591 4.203 1.00 84.00 102 PRO A CA 1
ATOM 838 C C . PRO A 1 102 ? -10.888 5.764 3.682 1.00 84.00 102 PRO A C 1
ATOM 840 O O . PRO A 1 102 ? -10.147 4.772 3.607 1.00 84.00 102 PRO A O 1
ATOM 843 N N . PRO A 1 103 ? -10.457 6.992 3.337 1.00 84.38 103 PRO A N 1
ATOM 844 C CA . PRO A 1 103 ? -9.156 7.216 2.711 1.00 84.38 103 PRO A CA 1
ATOM 845 C C . PRO A 1 103 ? -7.977 6.610 3.480 1.00 84.38 103 PRO A C 1
ATOM 847 O O . PRO A 1 103 ? -7.061 6.070 2.863 1.00 84.38 103 PRO A O 1
ATOM 850 N N . SER A 1 104 ? -8.001 6.650 4.813 1.00 83.00 104 SER A N 1
ATOM 851 C CA . SER A 1 104 ? -6.977 6.051 5.675 1.00 83.00 104 SER A CA 1
ATOM 852 C C . SER A 1 104 ? -6.888 4.529 5.527 1.00 83.00 104 SER A C 1
ATOM 854 O O . SER A 1 104 ? -5.784 3.990 5.403 1.00 83.00 104 SER A O 1
ATOM 856 N N . LEU A 1 105 ? -8.026 3.832 5.428 1.00 85.25 105 LEU A N 1
ATOM 857 C CA . LEU A 1 105 ? -8.066 2.384 5.190 1.00 85.25 105 LEU A CA 1
ATOM 858 C C . LEU A 1 105 ? -7.578 2.014 3.799 1.00 85.25 105 LEU A C 1
ATOM 860 O O . LEU A 1 105 ? -6.728 1.133 3.667 1.00 85.25 105 LEU A O 1
ATOM 864 N N . ALA A 1 106 ? -8.067 2.712 2.774 1.00 87.75 106 ALA A N 1
ATOM 865 C CA . ALA A 1 106 ? -7.649 2.477 1.398 1.00 87.75 106 ALA A CA 1
ATOM 866 C C . ALA A 1 106 ? -6.130 2.663 1.237 1.00 87.75 106 ALA A C 1
ATOM 868 O O . ALA A 1 106 ? -5.448 1.814 0.658 1.00 87.75 106 ALA A O 1
ATOM 869 N N . ARG A 1 107 ? -5.584 3.749 1.800 1.00 89.75 107 ARG A N 1
ATOM 870 C CA . ARG A 1 107 ? -4.149 4.061 1.767 1.00 89.75 107 ARG A CA 1
ATOM 871 C C . ARG A 1 107 ? -3.316 3.002 2.464 1.00 89.75 107 ARG A C 1
ATOM 873 O O . ARG A 1 107 ? -2.321 2.550 1.903 1.00 89.75 107 ARG A O 1
ATOM 880 N N . SER A 1 108 ? -3.692 2.585 3.668 1.00 85.38 108 SER A N 1
ATOM 881 C CA . SER A 1 108 ? -2.880 1.584 4.349 1.00 85.38 108 SER A CA 1
ATOM 882 C C . SER A 1 108 ? -3.003 0.204 3.726 1.00 85.38 108 SER A C 1
ATOM 884 O O . SER A 1 108 ? -2.024 -0.541 3.719 1.00 85.38 108 SER A O 1
ATOM 886 N N . PHE A 1 109 ? -4.184 -0.166 3.230 1.00 89.06 109 PHE A N 1
ATOM 887 C CA . PHE A 1 109 ? -4.325 -1.411 2.492 1.00 89.06 109 PHE A CA 1
ATOM 888 C C . PHE A 1 109 ? -3.383 -1.407 1.284 1.00 89.06 109 PHE A C 1
ATOM 890 O O . PHE A 1 109 ? -2.646 -2.369 1.082 1.00 89.06 109 PHE A O 1
ATOM 897 N N . ALA A 1 110 ? -3.327 -0.293 0.545 1.00 92.19 110 ALA A N 1
ATOM 898 C CA . ALA A 1 110 ? -2.416 -0.133 -0.581 1.00 92.19 110 ALA A CA 1
ATOM 899 C C . ALA A 1 110 ? -0.934 -0.264 -0.185 1.00 92.19 110 ALA A C 1
ATOM 901 O O . ALA A 1 110 ? -0.191 -0.932 -0.902 1.00 92.19 110 ALA A O 1
ATOM 902 N N . THR A 1 111 ? -0.495 0.311 0.944 1.00 93.50 111 THR A N 1
ATOM 903 C CA . THR A 1 111 ? 0.908 0.167 1.386 1.00 93.50 111 THR A CA 1
ATOM 904 C C . THR A 1 111 ? 1.258 -1.282 1.728 1.00 93.50 111 THR A C 1
ATOM 906 O O . THR A 1 111 ? 2.291 -1.782 1.293 1.00 93.50 111 THR A O 1
ATOM 909 N N . ASN A 1 112 ? 0.377 -2.004 2.421 1.00 91.31 112 ASN A N 1
ATOM 910 C CA . ASN A 1 112 ? 0.616 -3.409 2.761 1.00 91.31 112 ASN A CA 1
ATOM 911 C C . ASN A 1 112 ? 0.502 -4.359 1.567 1.00 91.31 112 ASN A C 1
ATOM 913 O O . ASN A 1 112 ? 1.286 -5.299 1.460 1.00 91.31 112 ASN A O 1
ATOM 917 N N . TYR A 1 113 ? -0.442 -4.117 0.656 1.00 90.75 113 TYR A N 1
ATOM 918 C CA . TYR A 1 113 ? -0.513 -4.858 -0.602 1.00 90.75 113 TYR A CA 1
ATOM 919 C C . TYR A 1 113 ? 0.798 -4.711 -1.380 1.00 90.75 113 TYR A C 1
ATOM 921 O O . TYR A 1 113 ? 1.382 -5.702 -1.813 1.00 90.75 113 TYR A O 1
ATOM 929 N N . LEU A 1 114 ? 1.292 -3.476 -1.503 1.00 93.12 114 LEU A N 1
ATOM 930 C CA . LEU A 1 114 ? 2.555 -3.196 -2.172 1.00 93.12 114 LEU A CA 1
ATOM 931 C C . LEU A 1 114 ? 3.727 -3.912 -1.486 1.00 93.12 114 LEU A C 1
ATOM 933 O O . LEU A 1 114 ? 4.515 -4.553 -2.170 1.00 93.12 114 LEU A O 1
ATOM 937 N N . GLU A 1 115 ? 3.820 -3.877 -0.154 1.00 92.12 115 GLU A N 1
ATOM 938 C CA . GLU A 1 115 ? 4.848 -4.620 0.593 1.00 92.12 115 GLU A CA 1
ATOM 939 C C . GLU A 1 115 ? 4.819 -6.121 0.307 1.00 92.12 115 GLU A C 1
ATOM 941 O O . GLU A 1 115 ? 5.870 -6.713 0.064 1.00 92.12 115 GLU A O 1
ATOM 946 N N . LYS A 1 116 ? 3.632 -6.741 0.305 1.00 91.19 116 LYS A N 1
ATOM 947 C CA . LYS A 1 116 ? 3.480 -8.165 -0.024 1.00 91.19 116 LYS A CA 1
ATOM 948 C C . LYS A 1 116 ? 3.980 -8.462 -1.438 1.00 91.19 116 LYS A C 1
ATOM 950 O O . LYS A 1 116 ? 4.724 -9.419 -1.622 1.00 91.19 116 LYS A O 1
ATOM 955 N N . GLU A 1 117 ? 3.631 -7.629 -2.415 1.00 92.62 117 GLU A N 1
ATOM 956 C CA . GLU A 1 117 ? 4.079 -7.812 -3.798 1.00 92.62 117 GLU A CA 1
ATOM 957 C C . GLU A 1 117 ? 5.591 -7.633 -3.973 1.00 92.62 117 GLU A C 1
ATOM 959 O O . GLU A 1 117 ? 6.220 -8.397 -4.714 1.00 92.62 117 GLU A O 1
ATOM 964 N N . LEU A 1 118 ? 6.183 -6.653 -3.283 1.00 93.00 118 LEU A N 1
ATOM 965 C CA . LEU A 1 118 ? 7.628 -6.418 -3.308 1.00 93.00 118 LEU A CA 1
ATOM 966 C C . LEU A 1 118 ? 8.412 -7.572 -2.674 1.00 93.00 118 LEU A C 1
ATOM 968 O O . LEU A 1 118 ? 9.521 -7.858 -3.112 1.00 93.00 118 LEU A O 1
ATOM 972 N N . LYS A 1 119 ? 7.851 -8.282 -1.690 1.00 91.69 119 LYS A N 1
ATOM 973 C CA . LYS A 1 119 ? 8.511 -9.454 -1.088 1.00 91.69 119 LYS A CA 1
ATOM 974 C C . LYS A 1 119 ? 8.650 -10.647 -2.032 1.00 91.69 119 LYS A C 1
ATOM 976 O O . LYS A 1 119 ? 9.497 -11.496 -1.782 1.00 91.69 119 LYS A O 1
ATOM 981 N N . ILE A 1 120 ? 7.825 -10.731 -3.075 1.00 92.44 120 ILE A N 1
ATOM 982 C CA . ILE A 1 120 ? 7.862 -11.854 -4.018 1.00 92.44 120 ILE A CA 1
ATOM 983 C C . ILE A 1 120 ? 9.089 -11.723 -4.928 1.00 92.44 120 ILE A C 1
ATOM 985 O O . ILE A 1 120 ? 9.944 -12.596 -4.935 1.00 92.44 120 ILE A O 1
ATOM 989 N N . ASP A 1 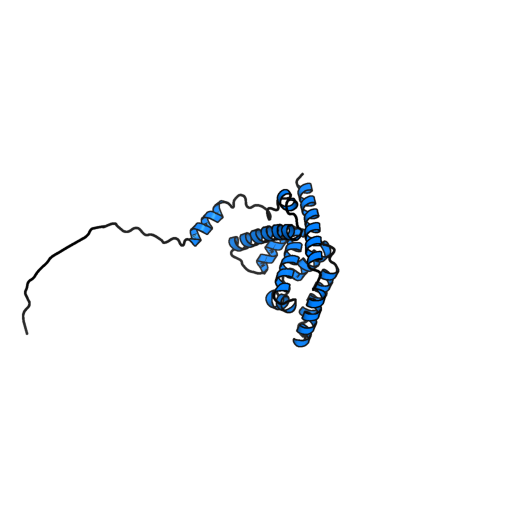121 ? 9.178 -10.612 -5.666 1.00 91.12 121 ASP A N 1
ATOM 990 C CA . ASP A 1 121 ? 10.149 -10.414 -6.759 1.00 91.12 121 ASP A CA 1
ATOM 991 C C . ASP A 1 121 ? 10.682 -8.961 -6.818 1.00 91.12 121 ASP A C 1
ATOM 993 O O . ASP A 1 121 ? 11.144 -8.493 -7.864 1.00 91.12 121 ASP A O 1
ATOM 997 N N . GLY A 1 122 ? 10.541 -8.194 -5.734 1.00 94.44 122 GLY A N 1
ATOM 998 C CA . GLY A 1 122 ? 10.936 -6.787 -5.687 1.00 94.44 122 GLY A CA 1
ATOM 999 C C . GLY A 1 122 ? 10.117 -5.878 -6.605 1.00 94.44 122 GLY A C 1
ATOM 1000 O O . GLY A 1 122 ? 9.011 -6.203 -7.063 1.00 94.44 122 GLY A O 1
ATOM 1001 N N . PHE A 1 123 ? 10.679 -4.704 -6.894 1.00 95.25 123 PHE A N 1
ATOM 1002 C CA . PHE A 1 123 ? 10.027 -3.698 -7.736 1.00 95.25 123 PHE A CA 1
ATOM 1003 C C . PHE A 1 123 ? 9.767 -4.189 -9.164 1.00 95.25 123 PHE A C 1
ATOM 1005 O O . PHE A 1 123 ? 8.693 -3.933 -9.711 1.00 95.25 123 PHE A O 1
ATOM 1012 N N . GLU A 1 124 ? 10.711 -4.915 -9.771 1.00 94.00 124 GLU A N 1
ATOM 1013 C CA . GLU A 1 124 ? 10.550 -5.430 -11.138 1.00 94.00 124 GLU A CA 1
ATOM 1014 C C . GLU A 1 124 ? 9.312 -6.328 -11.249 1.00 94.00 124 GLU A C 1
ATOM 1016 O O . GLU A 1 124 ? 8.471 -6.127 -12.131 1.00 94.00 124 GLU A O 1
ATOM 1021 N N . GLY A 1 125 ? 9.161 -7.285 -10.328 1.00 92.69 125 GLY A N 1
ATOM 1022 C CA . GLY A 1 125 ? 8.018 -8.189 -10.328 1.00 92.69 125 GLY A CA 1
ATOM 1023 C C . GLY A 1 125 ? 6.692 -7.479 -10.079 1.00 92.69 125 GLY A C 1
ATOM 1024 O O . GLY A 1 125 ? 5.721 -7.747 -10.792 1.00 92.69 125 GLY A O 1
ATOM 1025 N N . TYR A 1 126 ? 6.661 -6.528 -9.141 1.00 94.56 126 TYR A N 1
ATOM 1026 C CA . TYR A 1 126 ? 5.467 -5.726 -8.870 1.00 94.56 126 TYR A CA 1
ATOM 1027 C C . TYR A 1 126 ? 4.996 -4.953 -10.110 1.00 94.56 126 TYR A C 1
ATOM 1029 O O . TYR A 1 126 ? 3.829 -5.051 -10.493 1.00 94.56 126 TYR A O 1
ATOM 1037 N N . PHE A 1 127 ? 5.884 -4.223 -10.793 1.00 93.00 127 PHE A N 1
ATOM 1038 C CA . PHE A 1 127 ? 5.499 -3.472 -11.994 1.00 93.00 127 PHE A CA 1
ATOM 1039 C C . PHE A 1 127 ? 5.156 -4.384 -13.175 1.00 93.00 127 PHE A C 1
ATOM 1041 O O . PHE A 1 127 ? 4.274 -4.046 -13.962 1.00 93.00 127 PHE A O 1
ATOM 1048 N N . ARG A 1 128 ? 5.779 -5.561 -13.281 1.00 90.12 128 ARG A N 1
ATOM 1049 C CA . ARG A 1 128 ? 5.452 -6.545 -14.319 1.00 90.12 128 ARG A CA 1
ATOM 1050 C C . ARG A 1 128 ? 4.063 -7.164 -14.126 1.00 90.12 128 ARG A C 1
ATOM 1052 O O . ARG A 1 128 ? 3.308 -7.245 -15.090 1.00 90.12 128 ARG A O 1
ATOM 1059 N N . ARG A 1 129 ? 3.724 -7.601 -12.906 1.00 88.56 129 ARG A N 1
ATOM 1060 C CA . ARG A 1 129 ? 2.437 -8.259 -12.600 1.00 88.56 129 ARG A CA 1
ATOM 1061 C C . ARG A 1 129 ? 1.305 -7.256 -12.431 1.00 88.56 129 ARG A C 1
ATOM 1063 O O . ARG A 1 129 ? 0.267 -7.363 -13.075 1.00 88.56 129 ARG A O 1
ATOM 1070 N N . CYS A 1 130 ? 1.528 -6.272 -11.567 1.00 86.38 130 CYS A N 1
ATOM 1071 C CA . CYS A 1 130 ? 0.494 -5.352 -11.116 1.00 86.38 130 CYS A CA 1
ATOM 1072 C C . CYS A 1 130 ? 0.471 -4.047 -11.915 1.00 86.38 130 CYS A C 1
ATOM 1074 O O . CYS A 1 130 ? -0.427 -3.244 -11.705 1.00 86.38 130 CYS A O 1
ATOM 1076 N N . LYS A 1 131 ? 1.446 -3.771 -12.794 1.00 88.88 131 LYS A N 1
ATOM 1077 C CA . LYS A 1 131 ? 1.523 -2.510 -13.565 1.00 88.88 131 LYS A CA 1
ATOM 1078 C C . LYS A 1 131 ? 1.448 -1.244 -12.695 1.00 88.88 131 LYS A C 1
ATOM 1080 O O . LYS A 1 131 ? 0.989 -0.202 -13.150 1.00 88.88 131 LYS A O 1
ATOM 1085 N N . GLY A 1 132 ? 1.872 -1.327 -11.430 1.00 88.00 132 GLY A N 1
ATOM 1086 C CA . GLY A 1 132 ? 1.783 -0.208 -10.487 1.00 88.00 132 GLY A CA 1
ATOM 1087 C C . GLY A 1 132 ? 0.362 0.124 -10.011 1.00 88.00 132 GLY A C 1
ATOM 1088 O O . GLY A 1 132 ? 0.127 1.239 -9.556 1.00 88.00 132 GLY A O 1
ATOM 1089 N N . PHE A 1 133 ? -0.573 -0.822 -10.099 1.00 85.50 133 PHE A N 1
ATOM 1090 C CA . PHE A 1 133 ? -2.007 -0.657 -9.847 1.00 85.50 133 PHE A CA 1
ATOM 1091 C C . PHE A 1 133 ? -2.398 0.149 -8.590 1.00 85.50 133 PHE A C 1
ATOM 1093 O O . PHE A 1 133 ? -3.300 0.978 -8.672 1.00 85.50 133 PHE A O 1
ATOM 1100 N N . LEU A 1 134 ? -1.712 -0.036 -7.452 1.00 91.06 134 LEU A N 1
ATOM 1101 C CA . LEU A 1 134 ? -1.979 0.692 -6.193 1.00 91.06 134 LEU A CA 1
ATOM 1102 C C . LEU A 1 134 ? -0.882 1.690 -5.809 1.00 91.06 134 LEU A C 1
ATOM 1104 O O . LEU A 1 134 ? -0.835 2.171 -4.676 1.00 91.06 134 LEU A O 1
ATOM 1108 N N . LEU A 1 135 ? 0.019 2.013 -6.736 1.00 93.38 135 LEU A N 1
ATOM 1109 C CA . LEU A 1 135 ? 1.218 2.790 -6.433 1.00 93.38 135 LEU A CA 1
ATOM 1110 C C . LEU A 1 135 ? 0.892 4.197 -5.915 1.00 93.38 135 LEU A C 1
ATOM 1112 O O . LEU A 1 135 ? 1.498 4.641 -4.944 1.00 93.38 135 LEU A O 1
ATOM 1116 N N . ALA A 1 136 ? -0.075 4.888 -6.523 1.00 91.75 136 ALA A N 1
ATOM 1117 C CA . ALA A 1 136 ? -0.445 6.245 -6.121 1.00 91.75 136 ALA A CA 1
ATOM 1118 C C . ALA A 1 136 ? -1.015 6.285 -4.692 1.00 91.75 136 ALA A C 1
ATOM 1120 O O . ALA A 1 136 ? -0.609 7.116 -3.878 1.00 91.75 136 ALA A O 1
ATOM 1121 N N . GLN A 1 137 ? -1.910 5.351 -4.364 1.00 92.62 137 GLN A N 1
ATOM 1122 C CA . GLN A 1 137 ? -2.496 5.210 -3.032 1.00 92.62 137 GLN A CA 1
ATOM 1123 C C . GLN A 1 137 ? -1.437 4.819 -2.000 1.00 92.62 137 GLN A C 1
ATOM 1125 O O . GLN A 1 137 ? -1.448 5.353 -0.892 1.00 92.62 137 GLN A O 1
ATOM 1130 N N . ALA A 1 138 ? -0.498 3.942 -2.366 1.00 94.75 138 ALA A N 1
ATOM 1131 C CA . ALA A 1 138 ? 0.611 3.572 -1.497 1.00 94.75 138 ALA A CA 1
ATOM 1132 C C . ALA A 1 138 ? 1.527 4.775 -1.208 1.00 94.75 138 ALA A C 1
ATOM 1134 O O . ALA A 1 138 ? 1.842 5.022 -0.047 1.00 94.75 138 ALA A O 1
ATOM 1135 N N . ILE A 1 139 ? 1.891 5.577 -2.219 1.00 95.69 139 ILE A N 1
ATOM 1136 C CA . ILE A 1 139 ? 2.687 6.807 -2.035 1.00 95.69 139 ILE A CA 1
ATOM 1137 C C . ILE A 1 139 ? 2.001 7.752 -1.045 1.00 95.69 139 ILE A C 1
ATOM 1139 O O . ILE A 1 139 ? 2.627 8.182 -0.076 1.00 95.69 139 ILE A O 1
ATOM 1143 N N . GLN A 1 140 ? 0.713 8.038 -1.256 1.00 93.88 140 GLN A N 1
ATOM 1144 C CA . GLN A 1 140 ? -0.062 8.886 -0.347 1.00 93.88 140 GLN A CA 1
ATOM 1145 C C . GLN A 1 140 ? -0.139 8.292 1.064 1.00 93.88 140 GLN A C 1
ATOM 1147 O O . GLN A 1 140 ? -0.066 9.028 2.045 1.00 93.88 140 GLN A O 1
ATOM 1152 N N . GLY A 1 141 ? -0.262 6.967 1.178 1.00 94.31 141 GLY A N 1
ATOM 1153 C CA . GLY A 1 141 ? -0.273 6.265 2.457 1.00 94.31 141 GLY A CA 1
ATOM 1154 C C . GLY A 1 141 ? 1.034 6.416 3.226 1.00 94.31 141 GLY A C 1
ATOM 1155 O O . GLY A 1 141 ? 1.004 6.832 4.380 1.00 94.31 141 GLY A O 1
ATOM 1156 N N . TYR A 1 142 ? 2.182 6.164 2.591 1.00 95.44 142 TYR A N 1
ATOM 1157 C CA . TYR A 1 142 ? 3.480 6.358 3.244 1.00 95.44 142 TYR A CA 1
ATOM 1158 C C . TYR A 1 142 ? 3.697 7.814 3.659 1.00 95.44 142 TYR A C 1
ATOM 1160 O O . TYR A 1 142 ? 4.169 8.068 4.763 1.00 95.44 142 TYR A O 1
ATOM 1168 N N . GLN A 1 143 ? 3.301 8.778 2.825 1.00 94.06 143 GLN A N 1
ATOM 1169 C CA . GLN A 1 143 ? 3.384 10.198 3.176 1.00 94.06 143 GLN A CA 1
ATOM 1170 C C . GLN A 1 143 ? 2.510 10.549 4.388 1.00 94.06 143 GLN A C 1
ATOM 1172 O O . GLN A 1 143 ? 2.988 11.235 5.290 1.00 94.06 143 GLN A O 1
ATOM 1177 N N . ALA A 1 144 ? 1.274 10.043 4.443 1.00 92.12 144 ALA A N 1
ATOM 1178 C CA . ALA A 1 144 ? 0.364 10.254 5.570 1.00 92.12 144 ALA A CA 1
ATOM 1179 C C . ALA A 1 144 ? 0.888 9.635 6.880 1.00 92.12 144 ALA A C 1
ATOM 1181 O O . ALA A 1 144 ? 0.687 10.200 7.947 1.00 92.12 144 ALA A O 1
ATOM 1182 N N . MET A 1 145 ? 1.618 8.519 6.797 1.00 93.31 145 MET A N 1
ATOM 1183 C CA . MET A 1 145 ? 2.258 7.855 7.942 1.00 93.31 145 MET A CA 1
ATOM 1184 C C . MET A 1 145 ? 3.593 8.504 8.363 1.00 93.31 145 MET A C 1
ATOM 1186 O O . MET A 1 145 ? 4.278 7.983 9.240 1.00 93.31 145 MET A O 1
ATOM 1190 N N . GLY A 1 146 ? 4.016 9.597 7.715 1.00 92.50 146 GLY A N 1
ATOM 1191 C CA . GLY A 1 146 ? 5.306 10.251 7.973 1.00 92.50 146 GLY A CA 1
ATOM 1192 C C . GLY A 1 146 ? 6.521 9.556 7.337 1.00 92.50 146 GLY A C 1
ATOM 1193 O O . GLY A 1 146 ? 7.655 9.999 7.511 1.00 92.50 146 GLY A O 1
ATOM 1194 N N . LEU A 1 147 ? 6.309 8.511 6.535 1.00 93.19 147 LEU A N 1
ATOM 1195 C CA . LEU A 1 147 ? 7.340 7.698 5.881 1.00 93.19 147 LEU A CA 1
ATOM 1196 C C . LEU A 1 147 ? 7.744 8.301 4.526 1.00 93.19 147 LEU A C 1
ATOM 1198 O O . LEU A 1 147 ? 7.575 7.708 3.456 1.00 93.19 147 LEU A O 1
ATOM 1202 N N . LYS A 1 148 ? 8.275 9.530 4.565 1.00 91.88 148 LYS A N 1
ATOM 1203 C CA . LYS A 1 148 ? 8.604 10.317 3.360 1.00 91.88 148 LYS A CA 1
ATOM 1204 C C . LYS A 1 148 ? 9.590 9.601 2.435 1.00 91.88 148 LYS A C 1
ATOM 1206 O O . LYS A 1 148 ? 9.401 9.625 1.221 1.00 91.88 148 LYS A O 1
ATOM 1211 N N . THR A 1 149 ? 10.606 8.942 2.994 1.00 91.69 149 THR A N 1
ATOM 1212 C CA . THR A 1 149 ? 11.623 8.222 2.213 1.00 91.69 149 THR A CA 1
ATOM 1213 C C . THR A 1 149 ? 11.006 7.096 1.384 1.00 91.69 149 THR A C 1
ATOM 1215 O O . THR A 1 149 ? 11.293 6.986 0.197 1.00 91.69 149 THR A O 1
ATOM 1218 N N . GLN A 1 150 ? 10.106 6.301 1.963 1.00 93.44 150 GLN A N 1
ATOM 1219 C CA . GLN A 1 150 ? 9.399 5.231 1.258 1.00 93.44 150 GLN A CA 1
ATOM 1220 C C . GLN A 1 150 ? 8.550 5.806 0.122 1.00 93.44 150 GLN A C 1
ATOM 1222 O O . GLN A 1 150 ? 8.622 5.319 -1.005 1.00 93.44 150 GLN A O 1
ATOM 1227 N N . GLY A 1 151 ? 7.828 6.903 0.377 1.00 94.06 151 GLY A N 1
ATOM 1228 C CA . GLY A 1 151 ? 7.094 7.625 -0.665 1.00 94.06 151 GLY A CA 1
ATOM 1229 C C . GLY A 1 151 ? 7.989 8.082 -1.826 1.00 94.06 151 GLY A C 1
ATOM 1230 O O . GLY A 1 151 ? 7.621 7.910 -2.986 1.00 94.06 151 GLY A O 1
ATOM 1231 N N . GLN A 1 152 ? 9.186 8.599 -1.536 1.00 94.44 152 GLN A N 1
ATOM 1232 C CA . GLN A 1 152 ? 10.158 9.029 -2.551 1.00 94.44 152 GLN A CA 1
ATOM 1233 C C . GLN A 1 152 ? 10.727 7.857 -3.362 1.00 94.44 152 GLN A C 1
ATOM 1235 O O . GLN A 1 152 ? 10.848 7.964 -4.583 1.00 94.44 152 GLN A O 1
ATOM 1240 N N . ILE A 1 153 ? 11.034 6.725 -2.719 1.00 94.94 153 ILE A N 1
ATOM 1241 C CA . ILE A 1 153 ? 11.487 5.507 -3.413 1.00 94.94 153 ILE A CA 1
ATOM 1242 C C . ILE A 1 153 ? 10.416 5.048 -4.409 1.00 94.94 153 ILE A C 1
ATOM 1244 O O . ILE A 1 153 ? 10.722 4.769 -5.568 1.00 94.94 153 ILE A O 1
ATOM 1248 N N . LEU A 1 154 ? 9.148 5.035 -3.991 1.00 95.81 154 LEU A N 1
ATOM 1249 C CA . LEU A 1 154 ? 8.028 4.675 -4.861 1.00 95.81 154 LEU A CA 1
ATOM 1250 C C . LEU A 1 154 ? 7.840 5.644 -6.034 1.00 95.81 154 LEU A C 1
ATOM 1252 O O . LEU A 1 154 ? 7.568 5.203 -7.151 1.00 95.81 154 LEU A O 1
ATOM 1256 N N . GLN A 1 155 ? 8.001 6.949 -5.809 1.00 96.19 155 GLN A N 1
ATOM 1257 C CA . GLN A 1 155 ? 7.962 7.951 -6.879 1.00 96.19 155 GLN A CA 1
ATOM 1258 C C . GLN A 1 155 ? 9.093 7.729 -7.892 1.00 96.19 155 GLN A C 1
ATOM 1260 O O . GLN A 1 155 ? 8.853 7.723 -9.100 1.00 96.19 155 GLN A O 1
ATOM 1265 N N . ALA A 1 156 ? 10.316 7.473 -7.418 1.00 94.50 156 ALA A N 1
ATOM 1266 C CA . ALA A 1 156 ? 11.443 7.138 -8.284 1.00 94.50 156 ALA A CA 1
ATOM 1267 C C . ALA A 1 156 ? 11.166 5.864 -9.098 1.00 94.50 156 ALA A C 1
ATOM 1269 O O . ALA A 1 156 ? 11.406 5.838 -10.308 1.00 94.50 156 ALA A O 1
ATOM 1270 N N . ALA A 1 157 ? 10.593 4.838 -8.463 1.00 95.06 157 ALA A N 1
ATOM 1271 C CA . ALA A 1 157 ? 10.179 3.615 -9.136 1.00 95.06 157 ALA A CA 1
ATOM 1272 C C . ALA A 1 157 ? 9.144 3.902 -10.239 1.00 95.06 157 ALA A C 1
ATOM 1274 O O . ALA A 1 157 ? 9.337 3.477 -11.378 1.00 95.06 157 ALA A O 1
ATOM 1275 N N . ALA A 1 158 ? 8.113 4.707 -9.954 1.00 94.56 158 ALA A N 1
ATOM 1276 C CA . ALA A 1 158 ? 7.125 5.131 -10.949 1.00 94.56 158 ALA A CA 1
ATOM 1277 C C . ALA A 1 158 ? 7.796 5.747 -12.188 1.00 94.56 158 ALA A C 1
ATOM 1279 O O . ALA A 1 158 ? 7.506 5.358 -13.318 1.00 94.56 158 ALA A O 1
ATOM 1280 N N . HIS A 1 159 ? 8.750 6.660 -11.982 1.00 93.00 159 HIS A N 1
ATOM 1281 C CA . HIS A 1 159 ? 9.476 7.315 -13.072 1.00 93.00 159 HIS A CA 1
ATOM 1282 C C . HIS A 1 159 ? 10.373 6.370 -13.877 1.00 93.00 159 HIS A C 1
ATOM 1284 O O . HIS A 1 159 ? 10.568 6.586 -15.074 1.00 93.00 159 HIS A O 1
ATOM 1290 N N . ILE A 1 160 ? 10.949 5.348 -13.244 1.00 92.75 160 ILE A N 1
ATOM 1291 C CA . ILE A 1 160 ? 11.791 4.355 -13.919 1.00 92.75 160 ILE A CA 1
ATOM 1292 C C . ILE A 1 160 ? 10.934 3.450 -14.810 1.00 92.75 160 ILE A C 1
ATOM 1294 O O . ILE A 1 160 ? 11.260 3.268 -15.984 1.00 92.75 160 ILE A O 1
ATOM 1298 N N . PHE A 1 161 ? 9.838 2.917 -14.269 1.00 91.00 161 PHE A N 1
ATOM 1299 C CA . PHE A 1 161 ? 9.009 1.920 -14.950 1.00 91.00 161 PHE A CA 1
ATOM 1300 C C . PHE A 1 161 ? 7.973 2.521 -15.910 1.00 91.00 161 PHE A C 1
ATOM 1302 O O . PHE A 1 161 ? 7.503 1.819 -16.799 1.00 91.00 161 PHE A O 1
ATOM 1309 N N . ALA A 1 162 ? 7.666 3.818 -15.811 1.00 88.38 162 ALA A N 1
ATOM 1310 C CA . ALA A 1 162 ? 6.813 4.506 -16.784 1.00 88.38 162 ALA A CA 1
ATOM 1311 C C . ALA A 1 162 ? 7.507 4.778 -18.133 1.00 88.38 162 ALA A C 1
ATOM 1313 O O . ALA A 1 162 ? 6.835 5.107 -19.108 1.00 88.38 162 ALA A O 1
ATOM 1314 N N . LYS A 1 163 ? 8.842 4.677 -18.219 1.00 88.38 163 LYS A N 1
ATOM 1315 C CA . LYS A 1 163 ? 9.601 5.002 -19.439 1.00 88.38 163 LYS A CA 1
ATOM 1316 C C . LYS A 1 163 ? 9.550 3.843 -20.449 1.00 88.38 163 LYS A C 1
ATOM 1318 O O . LYS A 1 163 ? 10.244 2.846 -20.237 1.00 88.38 163 LYS A O 1
ATOM 1323 N N . PRO A 1 164 ? 8.858 3.990 -21.596 1.00 74.94 164 PRO A N 1
ATOM 1324 C CA . PRO A 1 164 ? 8.577 2.883 -22.519 1.00 74.94 164 PRO A CA 1
ATOM 1325 C C . PRO A 1 164 ? 9.804 2.343 -23.272 1.00 74.94 164 PRO A C 1
ATOM 1327 O O . PRO A 1 164 ? 9.722 1.290 -23.891 1.00 74.94 164 PRO A O 1
ATOM 1330 N N . LYS A 1 165 ? 10.947 3.044 -23.239 1.00 83.69 165 LYS A N 1
ATOM 1331 C CA . LYS A 1 165 ? 12.169 2.690 -23.989 1.00 83.69 165 LYS A CA 1
ATOM 1332 C C . LYS A 1 165 ? 13.385 2.400 -23.103 1.00 83.69 165 LYS A C 1
ATOM 1334 O O . LYS A 1 165 ? 14.517 2.456 -23.577 1.00 83.69 165 LYS A O 1
ATOM 1339 N N . THR A 1 166 ? 13.197 2.139 -21.809 1.00 85.44 166 THR A N 1
ATOM 1340 C CA . THR A 1 166 ? 14.338 1.819 -20.937 1.00 85.44 166 THR A CA 1
ATOM 1341 C C . THR A 1 166 ? 14.849 0.407 -21.248 1.00 85.44 166 THR A C 1
ATOM 1343 O O . THR A 1 166 ? 14.063 -0.536 -21.167 1.00 85.44 166 THR A O 1
ATOM 1346 N N . PRO A 1 167 ? 16.146 0.217 -21.566 1.00 91.50 167 PRO A N 1
ATOM 1347 C CA . PRO A 1 167 ? 16.695 -1.113 -21.821 1.00 91.50 167 PRO A CA 1
ATOM 1348 C C . PRO A 1 167 ? 16.495 -2.055 -20.628 1.00 91.50 167 PRO A C 1
ATOM 1350 O O . PRO A 1 167 ? 16.687 -1.647 -19.480 1.00 91.50 167 PRO A O 1
ATOM 1353 N N . LEU A 1 168 ? 16.185 -3.330 -20.890 1.00 88.44 168 LEU A N 1
ATOM 1354 C CA . LEU A 1 168 ? 15.876 -4.315 -19.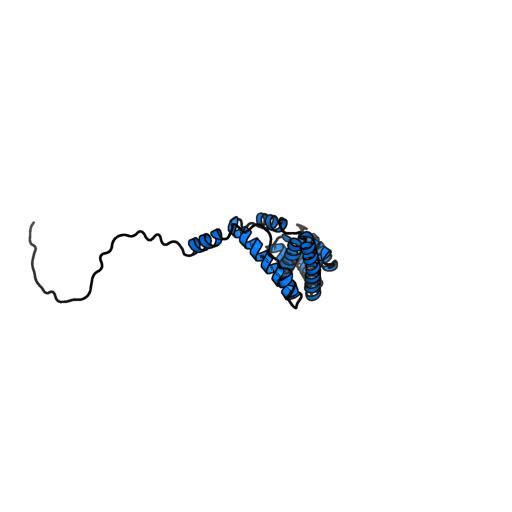845 1.00 88.44 168 LEU A CA 1
ATOM 1355 C C . LEU A 1 168 ? 17.000 -4.456 -18.806 1.00 88.44 168 LEU A C 1
ATOM 1357 O O . LEU A 1 168 ? 16.732 -4.477 -17.609 1.00 88.44 168 LEU A O 1
ATOM 1361 N N . ALA A 1 169 ? 18.263 -4.492 -19.240 1.00 90.62 169 ALA A N 1
ATOM 1362 C CA . ALA A 1 169 ? 19.408 -4.566 -18.329 1.00 90.62 169 ALA A CA 1
ATOM 1363 C C . ALA A 1 169 ? 19.456 -3.370 -17.357 1.00 90.62 169 ALA A C 1
ATOM 1365 O O . ALA A 1 169 ? 19.710 -3.537 -16.164 1.00 90.62 169 ALA A O 1
ATOM 1366 N N . LYS A 1 170 ? 19.134 -2.169 -17.854 1.00 91.31 170 LYS A N 1
ATOM 1367 C CA . LYS A 1 170 ? 19.073 -0.943 -17.051 1.00 91.31 170 LYS A CA 1
ATOM 1368 C C . LYS A 1 170 ? 17.874 -0.948 -16.101 1.00 91.31 170 LYS A C 1
ATOM 1370 O O . LYS A 1 170 ? 18.016 -0.513 -14.962 1.00 91.31 170 LYS A O 1
ATOM 1375 N N . LEU A 1 171 ? 16.722 -1.475 -16.529 1.00 89.75 171 LEU A N 1
ATOM 1376 C CA . LEU A 1 171 ? 15.563 -1.681 -15.649 1.00 89.75 171 LEU A CA 1
ATOM 1377 C C . LEU A 1 171 ? 15.902 -2.623 -14.493 1.00 89.75 171 LEU A C 1
ATOM 1379 O O . LEU A 1 171 ? 15.659 -2.262 -13.347 1.00 89.75 171 LEU A O 1
ATOM 1383 N N . LYS A 1 172 ? 16.540 -3.765 -14.771 1.00 91.94 172 LYS A N 1
ATOM 1384 C CA . LYS A 1 172 ? 16.978 -4.721 -13.740 1.00 91.94 172 LYS A CA 1
ATOM 1385 C C . LYS A 1 172 ? 17.961 -4.100 -12.750 1.00 91.94 172 LYS A C 1
ATOM 1387 O O . LYS A 1 172 ? 17.828 -4.279 -11.543 1.00 91.94 172 LYS A O 1
ATOM 1392 N N . GLN A 1 173 ? 18.938 -3.338 -13.243 1.00 94.44 173 GLN A N 1
ATOM 1393 C CA . GLN A 1 173 ? 19.883 -2.628 -12.379 1.00 94.44 173 GLN A CA 1
ATOM 1394 C C . GLN A 1 173 ? 19.173 -1.599 -11.486 1.00 94.44 173 GLN A C 1
ATOM 1396 O O . GLN A 1 173 ? 19.463 -1.514 -10.295 1.00 94.44 173 GLN A O 1
ATOM 1401 N N . ASN A 1 174 ? 18.245 -0.823 -12.051 1.00 93.69 174 ASN A N 1
ATOM 1402 C CA . ASN A 1 174 ? 17.466 0.156 -11.299 1.00 93.69 174 ASN A CA 1
ATOM 1403 C C . ASN A 1 174 ? 16.551 -0.511 -10.263 1.00 93.69 174 ASN A C 1
ATOM 1405 O O . ASN A 1 174 ? 16.478 -0.023 -9.141 1.00 93.69 174 ASN A O 1
ATOM 1409 N N . ALA A 1 175 ? 15.905 -1.627 -10.613 1.00 93.44 175 ALA A N 1
ATOM 1410 C CA . ALA A 1 175 ? 15.072 -2.404 -9.699 1.00 93.44 175 ALA A CA 1
ATOM 1411 C C . ALA A 1 175 ? 15.876 -2.855 -8.475 1.00 93.44 175 ALA A C 1
ATOM 1413 O O . ALA A 1 175 ? 15.514 -2.510 -7.358 1.00 93.44 175 ALA A O 1
ATOM 1414 N N . ARG A 1 176 ? 17.049 -3.468 -8.688 1.00 93.94 176 ARG A N 1
ATOM 1415 C CA . ARG A 1 176 ? 17.943 -3.887 -7.594 1.00 93.94 176 ARG A CA 1
ATOM 1416 C C . ARG A 1 176 ? 18.348 -2.734 -6.677 1.00 93.94 176 ARG A C 1
ATOM 1418 O O . ARG A 1 176 ? 18.396 -2.910 -5.465 1.00 93.94 176 ARG A O 1
ATOM 1425 N N . LYS A 1 177 ? 18.637 -1.551 -7.235 1.00 94.56 177 LYS A N 1
ATOM 1426 C CA . LYS A 1 177 ? 18.946 -0.354 -6.432 1.00 94.56 177 LYS A CA 1
ATOM 1427 C C . LYS A 1 177 ? 17.752 0.073 -5.578 1.00 94.56 177 LYS A C 1
ATOM 1429 O O . LYS A 1 177 ? 17.935 0.425 -4.420 1.00 94.56 177 LYS A O 1
ATOM 1434 N N . LEU A 1 178 ? 16.543 0.044 -6.137 1.00 94.19 178 LEU A N 1
ATOM 1435 C CA . LEU A 1 178 ? 15.323 0.353 -5.391 1.00 94.19 178 LEU A CA 1
ATOM 1436 C C . LEU A 1 178 ? 15.066 -0.681 -4.289 1.00 94.19 178 LEU A C 1
ATOM 1438 O O . LEU A 1 178 ? 14.760 -0.285 -3.170 1.00 94.19 178 LEU A O 1
ATOM 1442 N N . ASP A 1 179 ? 15.256 -1.973 -4.571 1.00 93.44 179 ASP A N 1
ATOM 1443 C CA . ASP A 1 179 ? 15.107 -3.048 -3.583 1.00 93.44 179 ASP A CA 1
ATOM 1444 C C . ASP A 1 179 ? 16.100 -2.871 -2.419 1.00 93.44 179 ASP A C 1
ATOM 1446 O O . ASP A 1 179 ? 15.728 -2.996 -1.255 1.00 93.44 179 ASP A O 1
ATOM 1450 N N . GLN A 1 180 ? 17.349 -2.491 -2.713 1.00 92.50 180 GLN A N 1
ATOM 1451 C CA . GLN A 1 180 ? 18.359 -2.174 -1.695 1.00 92.50 180 GLN A CA 1
ATOM 1452 C C . GLN A 1 180 ? 17.980 -0.958 -0.842 1.00 92.50 180 GLN A C 1
ATOM 1454 O O . GLN A 1 180 ? 18.165 -0.984 0.370 1.00 92.50 180 GLN A O 1
ATOM 1459 N N . LEU A 1 181 ? 17.445 0.101 -1.456 1.00 91.06 181 LEU A N 1
ATOM 1460 C CA . LEU A 1 181 ? 16.972 1.286 -0.730 1.00 91.06 181 LEU A CA 1
ATOM 1461 C C . LEU A 1 181 ? 15.736 0.990 0.130 1.00 91.06 181 LEU A C 1
ATOM 1463 O O . LEU A 1 181 ? 15.518 1.651 1.146 1.00 91.06 181 LEU A O 1
ATOM 1467 N N . TRP A 1 182 ? 14.919 0.028 -0.297 1.00 91.25 182 TRP A N 1
ATOM 1468 C CA . TRP A 1 182 ? 13.723 -0.411 0.411 1.00 91.25 182 TRP A CA 1
ATOM 1469 C C . TRP A 1 182 ? 14.041 -1.326 1.598 1.00 91.25 182 TRP A C 1
ATOM 1471 O O . TRP A 1 182 ? 13.343 -1.289 2.615 1.00 91.25 182 TRP A O 1
ATOM 1481 N N . ALA A 1 183 ? 15.093 -2.138 1.478 1.00 86.44 183 ALA A N 1
ATOM 1482 C CA . ALA A 1 183 ? 15.512 -3.079 2.506 1.00 86.44 183 ALA A CA 1
ATOM 1483 C C . ALA A 1 183 ? 15.823 -2.387 3.851 1.00 86.44 183 ALA A C 1
ATOM 1485 O O . ALA A 1 183 ? 16.328 -1.266 3.911 1.00 86.44 183 ALA A O 1
ATOM 1486 N N . GLY A 1 184 ? 15.527 -3.081 4.956 1.00 72.88 184 GLY A N 1
ATOM 1487 C CA . GLY A 1 184 ? 15.927 -2.668 6.308 1.00 72.88 184 GLY A CA 1
ATOM 1488 C C . GLY A 1 184 ? 15.026 -1.640 7.001 1.00 72.88 184 GLY A C 1
ATOM 1489 O O . GLY A 1 184 ? 15.431 -1.069 8.009 1.00 72.88 184 GLY A O 1
ATOM 1490 N N . ARG A 1 185 ? 13.814 -1.380 6.492 1.00 73.75 185 ARG A N 1
ATOM 1491 C CA . ARG A 1 185 ? 12.882 -0.403 7.098 1.00 73.75 185 ARG A CA 1
ATOM 1492 C C . ARG A 1 185 ? 11.503 -0.962 7.433 1.00 73.75 185 ARG A C 1
ATOM 1494 O O . ARG A 1 185 ? 10.583 -0.196 7.707 1.00 73.75 185 ARG A O 1
ATOM 1501 N N . GLU A 1 186 ? 11.350 -2.280 7.407 1.00 75.62 186 GLU A N 1
ATOM 1502 C CA . GLU A 1 186 ? 10.046 -2.921 7.579 1.00 75.62 186 GLU A CA 1
ATOM 1503 C C . GLU A 1 186 ? 9.458 -2.684 8.978 1.00 75.62 186 GLU A C 1
ATOM 1505 O O . GLU A 1 186 ? 8.289 -2.317 9.094 1.00 75.62 186 GLU A O 1
ATOM 1510 N N . ASP A 1 187 ? 10.281 -2.765 10.027 1.00 80.81 187 ASP A N 1
ATOM 1511 C CA . ASP A 1 187 ? 9.833 -2.536 11.406 1.00 80.81 187 ASP A CA 1
ATOM 1512 C C . ASP A 1 187 ? 9.293 -1.113 11.611 1.00 80.81 187 ASP A C 1
ATOM 1514 O O . ASP A 1 187 ? 8.244 -0.919 12.227 1.00 80.81 187 ASP A O 1
ATOM 1518 N N . GLN A 1 188 ? 9.955 -0.112 11.018 1.00 86.62 188 GLN A N 1
ATOM 1519 C CA . GLN A 1 188 ? 9.505 1.285 11.064 1.00 86.62 188 GLN A CA 1
ATOM 1520 C C . GLN A 1 188 ? 8.148 1.449 10.379 1.00 86.62 188 GLN A C 1
ATOM 1522 O O . GLN A 1 188 ? 7.274 2.149 10.885 1.00 86.62 188 GLN A O 1
ATOM 1527 N N . ILE A 1 189 ? 7.948 0.767 9.248 1.00 89.31 189 ILE A N 1
ATOM 1528 C CA . ILE A 1 189 ? 6.689 0.821 8.510 1.00 89.31 189 ILE A CA 1
ATOM 1529 C C . ILE A 1 189 ? 5.543 0.240 9.344 1.00 89.31 189 ILE A C 1
ATOM 1531 O O . ILE A 1 189 ? 4.477 0.853 9.426 1.00 89.31 189 ILE A O 1
ATOM 1535 N N . GLN A 1 190 ? 5.756 -0.914 9.986 1.00 88.69 190 GLN A N 1
ATOM 1536 C CA . GLN A 1 190 ? 4.726 -1.556 10.805 1.00 88.69 190 GLN A CA 1
ATOM 1537 C C . GLN A 1 190 ? 4.302 -0.660 11.977 1.00 88.69 190 GLN A C 1
ATOM 1539 O O . GLN A 1 190 ? 3.103 -0.488 12.209 1.00 88.69 190 GLN A O 1
ATOM 1544 N N . VAL A 1 191 ? 5.265 -0.053 12.678 1.00 90.62 191 VAL A N 1
ATOM 1545 C CA . VAL A 1 191 ? 4.999 0.855 13.805 1.00 90.62 191 VAL A CA 1
ATOM 1546 C C . VAL A 1 191 ? 4.255 2.109 13.343 1.00 90.62 191 VAL A C 1
ATOM 1548 O O . VAL A 1 191 ? 3.189 2.416 13.878 1.00 90.62 191 VAL A O 1
ATOM 1551 N N . SER A 1 192 ? 4.764 2.810 12.324 1.00 91.88 192 SER A N 1
ATOM 1552 C CA . SER A 1 192 ? 4.153 4.050 11.821 1.00 91.88 192 SER A CA 1
ATOM 1553 C C . SER A 1 192 ? 2.733 3.835 11.302 1.00 91.88 192 SER A C 1
ATOM 1555 O O . SER A 1 192 ? 1.853 4.660 11.538 1.00 91.88 192 SER A O 1
ATOM 1557 N N . ARG A 1 193 ? 2.483 2.709 10.630 1.00 90.94 193 ARG A N 1
ATOM 1558 C CA . ARG A 1 193 ? 1.150 2.348 10.148 1.00 90.94 193 ARG A CA 1
ATOM 1559 C C . ARG A 1 193 ? 0.168 2.094 11.291 1.00 90.94 193 ARG A C 1
ATOM 1561 O O . ARG A 1 193 ? -0.954 2.594 11.245 1.00 90.94 193 ARG A O 1
ATOM 1568 N N . ALA A 1 194 ? 0.583 1.331 12.300 1.00 88.94 194 ALA A N 1
ATOM 1569 C CA . ALA A 1 194 ? -0.269 1.025 13.441 1.00 88.94 194 ALA A CA 1
ATOM 1570 C C . ALA A 1 194 ? -0.609 2.296 14.234 1.00 88.94 194 ALA A C 1
ATOM 1572 O O . ALA A 1 194 ? -1.764 2.495 14.603 1.00 88.94 194 ALA A O 1
ATOM 1573 N N . ALA A 1 195 ? 0.367 3.193 14.414 1.00 89.62 195 ALA A N 1
ATOM 1574 C CA . ALA A 1 195 ? 0.159 4.499 15.036 1.00 89.62 195 ALA A CA 1
ATOM 1575 C C . ALA A 1 195 ? -0.823 5.371 14.236 1.00 89.62 195 ALA A C 1
ATOM 1577 O O . ALA A 1 195 ? -1.783 5.891 14.804 1.00 89.62 195 ALA A O 1
ATOM 1578 N N . TYR A 1 196 ? -0.631 5.466 12.914 1.00 90.25 196 TYR A N 1
ATOM 1579 C CA . TYR A 1 196 ? -1.540 6.182 12.016 1.00 90.25 196 TYR A CA 1
ATOM 1580 C C . TYR A 1 196 ? -2.979 5.669 12.150 1.00 90.25 196 TYR A C 1
ATOM 1582 O O . TYR A 1 196 ? -3.909 6.453 12.320 1.00 90.25 196 TYR A O 1
ATOM 1590 N N . PHE A 1 197 ? -3.177 4.350 12.166 1.00 83.69 197 PHE A N 1
ATOM 1591 C CA . PHE A 1 197 ? -4.512 3.787 12.349 1.00 83.69 197 PHE A CA 1
ATOM 1592 C C . PHE A 1 197 ? -5.083 3.952 13.745 1.00 83.69 197 PHE A C 1
ATOM 1594 O O . PHE A 1 197 ? -6.284 4.167 13.873 1.00 83.69 197 PHE A O 1
ATOM 1601 N N . GLY A 1 198 ? -4.253 3.859 14.782 1.00 83.94 198 GLY A N 1
ATOM 1602 C CA . GLY A 1 198 ? -4.684 4.133 16.146 1.00 83.94 198 GLY A CA 1
ATOM 1603 C C . GLY A 1 198 ? -5.294 5.531 16.267 1.00 83.94 198 GLY A C 1
ATOM 1604 O O . GLY A 1 198 ? -6.321 5.682 16.922 1.00 83.94 198 GLY A O 1
ATOM 1605 N N . GLN A 1 199 ? -4.720 6.522 15.582 1.00 86.44 199 GLN A N 1
ATOM 1606 C CA . GLN A 1 199 ? -5.267 7.877 15.525 1.00 86.44 199 GLN A CA 1
ATOM 1607 C C . GLN A 1 199 ? -6.564 7.950 14.702 1.00 86.44 199 GLN A C 1
ATOM 1609 O O . GLN A 1 199 ? -7.542 8.554 15.131 1.00 86.44 199 GLN A O 1
ATOM 1614 N N . GLU A 1 200 ? -6.611 7.307 13.534 1.00 84.38 200 GLU A N 1
ATOM 1615 C CA . GLU A 1 200 ? -7.801 7.313 12.670 1.00 84.38 200 GLU A CA 1
ATOM 1616 C C . GLU A 1 200 ? -9.010 6.628 13.327 1.00 84.38 200 GLU A C 1
ATOM 1618 O O . GLU A 1 200 ? -10.122 7.143 13.257 1.00 84.38 200 GLU A O 1
ATOM 1623 N N . ILE A 1 201 ? -8.797 5.509 14.027 1.00 78.44 201 ILE A N 1
ATOM 1624 C CA . ILE A 1 201 ? -9.850 4.794 14.763 1.00 78.44 201 ILE A CA 1
ATOM 1625 C C . ILE A 1 201 ? -10.416 5.662 15.894 1.00 78.44 201 ILE A C 1
ATOM 1627 O O . ILE A 1 201 ? -11.631 5.678 16.093 1.00 78.44 201 ILE A O 1
ATOM 1631 N N . GLN A 1 202 ? -9.563 6.402 16.610 1.00 77.19 202 GLN A N 1
ATOM 1632 C CA . GLN A 1 202 ? -10.009 7.392 17.597 1.00 77.19 202 GLN A CA 1
ATOM 1633 C C . GLN A 1 202 ? -10.859 8.483 16.945 1.00 77.19 202 GLN A C 1
ATOM 1635 O O . GLN A 1 202 ? -11.948 8.776 17.431 1.00 77.19 202 GLN A O 1
ATOM 1640 N N . ASN A 1 203 ? -10.406 9.030 15.816 1.00 77.38 203 ASN A N 1
ATOM 1641 C CA . ASN A 1 203 ? -11.141 10.066 15.093 1.00 77.38 203 ASN A CA 1
ATOM 1642 C C . ASN A 1 203 ? -12.520 9.574 14.626 1.00 77.38 203 ASN A C 1
ATOM 1644 O O . ASN A 1 203 ? -13.493 10.316 14.716 1.00 77.38 203 ASN A O 1
ATOM 1648 N N . TRP A 1 204 ? -12.637 8.325 14.165 1.00 72.56 204 TRP A N 1
ATOM 1649 C CA . TRP A 1 204 ? -13.932 7.759 13.771 1.00 72.56 204 TRP A CA 1
ATOM 1650 C C . TRP A 1 204 ? -14.873 7.560 14.955 1.00 72.56 204 TRP A C 1
ATOM 1652 O O . TRP A 1 204 ? -16.066 7.813 14.822 1.00 72.56 204 TRP A O 1
ATOM 1662 N N . ALA A 1 205 ? -14.347 7.132 16.106 1.00 67.19 205 ALA A N 1
ATOM 1663 C CA . ALA A 1 205 ? -15.146 6.964 17.316 1.00 67.19 205 ALA A CA 1
ATOM 1664 C C . ALA A 1 205 ? -15.729 8.300 17.804 1.00 67.19 205 ALA A C 1
ATOM 1666 O O . ALA A 1 205 ? -16.867 8.333 18.257 1.00 67.19 205 ALA A O 1
ATOM 1667 N N . LEU A 1 206 ? -14.982 9.400 17.654 1.00 60.41 206 LEU A N 1
ATOM 1668 C CA . LEU A 1 206 ? -15.433 10.746 18.022 1.00 60.41 206 LEU A CA 1
ATOM 1669 C C . LEU A 1 206 ? -16.532 11.297 17.103 1.00 60.41 206 LEU A C 1
ATOM 1671 O O . LEU A 1 206 ? -17.338 12.096 17.553 1.00 60.41 206 LEU A O 1
ATOM 1675 N N . ILE A 1 207 ? -16.581 10.880 15.834 1.00 57.72 207 ILE A N 1
ATOM 1676 C CA . ILE A 1 207 ? -17.623 11.305 14.877 1.00 57.72 207 ILE A CA 1
ATOM 1677 C C . ILE A 1 207 ? -18.969 10.609 15.154 1.00 57.72 207 ILE A C 1
ATOM 1679 O O . ILE A 1 207 ? -20.011 11.074 14.704 1.00 57.72 207 ILE A O 1
ATOM 1683 N N . GLN A 1 208 ? -18.957 9.481 15.870 1.00 52.88 208 GLN A N 1
ATOM 1684 C CA . GLN A 1 208 ? -20.154 8.696 16.189 1.00 52.88 208 GLN A CA 1
ATOM 1685 C C . GLN A 1 208 ? -20.814 9.081 17.526 1.00 52.88 208 GLN A C 1
ATOM 1687 O O . GLN A 1 208 ? -21.829 8.477 17.876 1.00 52.88 208 GLN A O 1
ATOM 1692 N N . MET A 1 209 ? -20.241 10.040 18.265 1.00 44.66 209 MET A N 1
ATOM 1693 C CA . MET A 1 209 ? -20.808 10.616 19.494 1.00 44.66 209 MET A CA 1
ATOM 1694 C C . MET A 1 209 ? -21.524 11.929 19.189 1.00 44.66 209 MET A C 1
ATOM 1696 O O . MET A 1 209 ? -22.578 12.157 19.819 1.00 44.66 209 MET A O 1
#

Foldseek 3Di:
DDDDDDDDDDDDDDDDDDDDDDDDDPPPPPDPVVVVVVVVVVVCPVPPDDLPDDLVVLVVDDDLLRNLVSLLVSVVVVLVVQCVVVVDPDLVVSVVSLVVHDLLSSLSNLLVVVVVQCVPPHLVRCCVPVVCSSLVSPLVNCVLLVNNQLSVLSVVSCVLSVDPPDDPVRSVVSRVVSNVSVPDCVRVSSVSSSVSVNVVVVVVVVVVD

Sequence (209 aa):
MSYLKPLLFSLIATTVLSACQVESQKSVMKSPLRDRMATQAKKSSELVDYPHIKPHSFYQLRTPQQQNKYIFDKVEVYLQDQLIRSQDFSHGFYLQQLKKLPPSLARSFATNYLEKELKIDGFEGYFRRCKGFLLAQAIQGYQAMGLKTQGQILQAAAHIFAKPKTPLAKLKQNARKLDQLWAGREDQIQVSRAAYFGQEIQNWALIQM

pLDDT: mean 75.87, std 21.27, range [32.94, 96.19]

Secondary structure (DSSP, 8-state):
-------------------------------HHHHHHHHHTTSGGG--SS----HHHHHT--SHHHHHHHHHHHHHHHHHHHHHHHT---HHHHHHHHHHS-HHHHHHHHHHHHHHHHHHHHHHHHHHHHTTTTHHHHHHHHHHTT-HHHHHHHHHHHHHHT-TT--HHHHHHHHHHHHHHHTT-HHHHHHHHHHHHHHHHHHHHHHT-